Protein AF-A0A4Q3YP91-F1 (afdb_monomer_lite)

Foldseek 3Di:
DAEAPQPLDDHQWDFDDWDQDPPQGIDTDTDGDPNNVCCLVVVVFWFKAADFDADPVRHGPGADPDTHRIHGHNDYPDPPGGTPDPPPPVDPPPPPLVVVLCVCCVVVLDPNVLSPDPCNVVSSVVSVVVVVVVVVVVVVVVVVVVVVVVVVVVVVVVVVVVVVVLLVVQLVVLVVLLVVLCVQQLDPPPPVPVSVVLSVCSSVVPPVSSVVSVPRDRPCVPCPDPPDDPDPDPVLVVVLQVQLVVCCVVVVAVDSVRSSVVVCVVPVVSVVVVVVVVD

Structure (mmCIF, N/CA/C/O backbone):
data_AF-A0A4Q3YP91-F1
#
_entry.id   AF-A0A4Q3YP91-F1
#
loop_
_atom_site.group_PDB
_atom_site.id
_atom_site.type_symbol
_atom_site.label_atom_id
_atom_site.label_alt_id
_atom_site.label_comp_id
_atom_site.label_asym_id
_atom_site.label_entity_id
_atom_site.label_seq_id
_atom_site.pdbx_PDB_ins_code
_atom_site.Cartn_x
_atom_site.Cartn_y
_atom_site.Cartn_z
_atom_site.occupancy
_atom_site.B_iso_or_equiv
_atom_site.auth_seq_id
_atom_site.auth_comp_id
_atom_site.auth_asym_id
_atom_site.auth_atom_id
_atom_site.pdbx_PDB_model_num
ATOM 1 N N . TRP A 1 1 ? -44.561 15.568 29.969 1.00 89.12 1 TRP A N 1
ATOM 2 C CA . TRP A 1 1 ? -45.014 15.114 31.307 1.00 89.12 1 TRP A CA 1
ATOM 3 C C . TRP A 1 1 ? -45.112 13.597 31.287 1.00 89.12 1 TRP A C 1
ATOM 5 O O . TRP A 1 1 ? -44.924 13.022 30.221 1.00 89.12 1 TRP A O 1
ATOM 15 N N . PHE A 1 2 ? -45.377 12.961 32.420 1.00 93.31 2 PHE A N 1
ATOM 16 C CA . PHE A 1 2 ? -45.764 11.554 32.483 1.00 93.31 2 PHE A CA 1
ATOM 17 C C . PHE A 1 2 ? -47.242 11.455 32.828 1.00 93.31 2 PHE A C 1
ATOM 19 O O . PHE A 1 2 ? -47.737 12.295 33.580 1.00 93.31 2 PHE A O 1
ATOM 26 N N . ASP A 1 3 ? -47.950 10.490 32.257 1.00 94.31 3 ASP A N 1
ATOM 27 C CA . ASP A 1 3 ? -49.387 10.292 32.452 1.00 94.31 3 ASP A CA 1
ATOM 28 C C . ASP A 1 3 ? -49.684 8.951 33.152 1.00 94.31 3 ASP A C 1
ATOM 30 O O . ASP A 1 3 ? -48.808 8.356 33.793 1.00 94.31 3 ASP A O 1
ATOM 34 N N . PHE A 1 4 ? -50.943 8.521 33.101 1.00 94.25 4 PHE A N 1
ATOM 35 C CA . PHE A 1 4 ? -51.398 7.221 33.580 1.00 94.25 4 PHE A CA 1
ATOM 36 C C . PHE A 1 4 ? -51.879 6.389 32.395 1.00 94.25 4 PHE A C 1
ATOM 38 O O . PHE A 1 4 ? -52.638 6.891 31.562 1.00 94.25 4 PHE A O 1
ATOM 45 N N . GLU A 1 5 ? -51.465 5.122 32.341 1.00 92.31 5 GLU A N 1
ATOM 46 C CA . GLU A 1 5 ? -51.938 4.134 31.358 1.00 92.31 5 GLU A CA 1
ATOM 47 C C . GLU A 1 5 ? -51.830 4.570 29.885 1.00 92.31 5 GLU A C 1
ATOM 49 O O . GLU A 1 5 ? -52.592 4.089 29.050 1.00 92.31 5 GLU A O 1
ATOM 54 N N . HIS A 1 6 ? -50.910 5.485 29.555 1.00 91.69 6 HIS A N 1
ATOM 55 C CA . HIS A 1 6 ? -50.745 6.063 28.213 1.00 91.69 6 HIS A CA 1
ATOM 56 C C . HIS A 1 6 ? -52.024 6.715 27.652 1.00 91.69 6 HIS A C 1
ATOM 58 O O . HIS A 1 6 ? -52.257 6.722 26.443 1.00 91.69 6 HIS A O 1
ATOM 64 N N . LYS A 1 7 ? -52.887 7.261 28.522 1.00 89.38 7 LYS A N 1
ATOM 65 C CA . LYS A 1 7 ? -54.173 7.879 28.135 1.00 89.38 7 LYS A CA 1
ATOM 66 C C . LYS A 1 7 ? -54.077 9.363 27.761 1.00 89.38 7 LYS A C 1
ATOM 68 O O . LYS A 1 7 ? -55.098 9.970 27.445 1.00 89.38 7 LYS A O 1
ATOM 73 N N . ALA A 1 8 ? -52.890 9.965 27.831 1.00 82.44 8 ALA A N 1
ATOM 74 C CA . ALA A 1 8 ? -52.619 11.383 27.584 1.00 82.44 8 ALA A CA 1
ATOM 75 C C . ALA A 1 8 ? -53.525 12.347 28.384 1.00 82.44 8 ALA A C 1
ATOM 77 O O . ALA A 1 8 ? -53.898 13.416 27.904 1.00 82.44 8 ALA A O 1
ATOM 78 N N . GLY A 1 9 ? -53.883 11.955 29.612 1.00 84.50 9 GLY A N 1
ATOM 79 C CA . GLY A 1 9 ? -54.769 12.699 30.508 1.00 84.50 9 GLY A CA 1
ATOM 80 C C . GLY A 1 9 ? -54.023 13.458 31.607 1.00 84.50 9 GLY A C 1
ATOM 81 O O . GLY A 1 9 ? -53.066 14.190 31.357 1.00 84.50 9 GLY A O 1
ATOM 82 N N . VAL A 1 10 ? -54.477 13.284 32.851 1.00 89.81 10 VAL A N 1
ATOM 83 C CA . VAL A 1 10 ? -53.860 13.902 34.034 1.00 89.81 10 VAL A CA 1
ATOM 84 C C . VAL A 1 10 ? -52.393 13.486 34.142 1.00 89.81 10 VAL A C 1
ATOM 86 O O . VAL A 1 10 ? -52.059 12.309 34.019 1.00 89.81 10 VAL A O 1
ATOM 89 N N . ALA A 1 11 ? -51.517 14.454 34.409 1.00 93.12 11 ALA A N 1
ATOM 90 C CA . ALA A 1 11 ? -50.109 14.168 34.626 1.00 93.12 11 ALA A CA 1
ATOM 91 C C . ALA A 1 11 ? -49.900 13.427 35.958 1.00 93.12 11 ALA A C 1
ATOM 93 O O . ALA A 1 11 ? -50.327 13.900 37.013 1.00 93.12 11 ALA A O 1
ATOM 94 N N . SER A 1 12 ? -49.203 12.296 35.917 1.00 94.56 12 SER A N 1
ATOM 95 C CA . SER A 1 12 ? -48.714 11.560 37.086 1.00 94.56 12 SER A CA 1
ATOM 96 C C . SER A 1 12 ? -47.440 12.204 37.644 1.00 94.56 12 SER A C 1
ATOM 98 O O . SER A 1 12 ? -47.280 12.357 38.854 1.00 94.56 12 SER A O 1
ATOM 100 N N . ALA A 1 13 ? -46.548 12.678 36.777 1.00 94.25 13 ALA A N 1
ATOM 101 C CA . ALA A 1 13 ? -45.343 13.382 37.196 1.00 94.25 13 ALA A CA 1
ATOM 102 C C . ALA A 1 13 ? -44.803 14.318 36.111 1.00 94.25 13 ALA A C 1
ATOM 104 O O . ALA A 1 13 ? -45.101 14.186 34.921 1.00 94.25 13 ALA A O 1
ATOM 105 N N . LEU A 1 14 ? -43.982 15.277 36.527 1.00 93.44 14 LEU A N 1
ATOM 106 C CA . LEU A 1 14 ? -43.285 16.209 35.650 1.00 93.44 14 LEU A CA 1
ATOM 107 C C . LEU A 1 14 ? -41.782 15.889 35.663 1.00 93.44 14 LEU A C 1
ATOM 109 O O . LEU A 1 14 ? -41.173 15.907 36.732 1.00 93.44 14 LEU A O 1
ATOM 113 N N . PRO A 1 15 ? -41.159 15.581 34.514 1.00 91.12 15 PRO A N 1
ATOM 114 C CA . PRO A 1 15 ? -39.723 15.333 34.461 1.00 91.12 15 PRO A CA 1
ATOM 115 C C . PRO A 1 15 ? -38.944 16.630 34.707 1.00 91.12 15 PRO A C 1
ATOM 117 O O . PRO A 1 15 ? -39.237 17.663 34.108 1.00 91.12 15 PRO A O 1
ATOM 120 N N . LYS A 1 16 ? -37.937 16.559 35.579 1.00 92.69 16 LYS A N 1
ATOM 121 C CA . LYS A 1 16 ? -37.012 17.654 35.904 1.00 92.69 16 LYS A CA 1
ATOM 122 C C . LYS A 1 16 ? -35.691 17.531 35.162 1.00 92.69 16 LYS A C 1
ATOM 124 O O . LYS A 1 16 ? -35.151 18.528 34.696 1.00 92.69 16 LYS A O 1
ATOM 129 N N . SER A 1 17 ? -35.159 16.318 35.075 1.00 86.31 17 SER A N 1
ATOM 130 C CA . SER A 1 17 ? -33.919 16.034 34.358 1.00 86.31 17 SER A CA 1
ATOM 131 C C . SER A 1 17 ? -33.820 14.555 34.008 1.00 86.31 17 SER A C 1
ATOM 133 O O . SER A 1 17 ? -34.467 13.710 34.629 1.00 86.31 17 SER A O 1
ATOM 135 N N . PHE A 1 18 ? -32.983 14.252 33.021 1.00 84.62 18 PHE A N 1
ATOM 136 C CA . PHE A 1 18 ? -32.627 12.895 32.630 1.00 84.62 18 PHE A CA 1
ATOM 137 C C . PHE A 1 18 ? -31.133 12.693 32.850 1.00 84.62 18 PHE A C 1
ATOM 139 O O . PHE A 1 18 ? -30.336 13.601 32.607 1.00 84.62 18 PHE A O 1
ATOM 146 N N . ARG A 1 19 ? -30.751 11.506 33.314 1.00 82.31 19 ARG A N 1
ATOM 147 C CA . ARG A 1 19 ? -29.349 11.106 33.449 1.00 82.31 19 ARG A CA 1
ATOM 148 C C . ARG A 1 19 ? -29.184 9.644 33.078 1.00 82.31 19 ARG A C 1
ATOM 150 O O . ARG A 1 19 ? -30.096 8.850 33.279 1.00 82.31 19 ARG A O 1
ATOM 157 N N . TYR A 1 20 ? -28.016 9.290 32.570 1.00 77.00 20 TYR A N 1
ATOM 158 C CA . TYR A 1 20 ? -27.663 7.899 32.332 1.00 77.00 20 TYR A CA 1
ATOM 159 C C . TYR A 1 20 ? -26.971 7.315 33.567 1.00 77.00 20 TYR A C 1
ATOM 161 O O . TYR A 1 20 ? -26.020 7.906 34.079 1.00 77.00 20 TYR A O 1
ATOM 169 N N . GLU A 1 21 ? -27.441 6.162 34.041 1.00 77.69 21 GLU A N 1
ATOM 170 C CA . GLU A 1 21 ? -26.800 5.379 35.099 1.00 77.69 21 GLU A CA 1
ATOM 171 C C . GLU A 1 21 ? -26.329 4.037 34.518 1.00 77.69 21 GLU A C 1
ATOM 173 O O . GLU A 1 21 ? -27.129 3.235 34.029 1.00 77.69 21 GLU A O 1
ATOM 178 N N . ALA A 1 22 ? -25.016 3.784 34.562 1.00 67.94 22 ALA A N 1
ATOM 179 C CA . ALA A 1 22 ? -24.431 2.551 34.039 1.00 67.94 22 ALA A CA 1
ATOM 180 C C . ALA A 1 22 ? -25.057 1.317 34.714 1.00 67.94 22 ALA A C 1
ATOM 182 O O . ALA A 1 22 ? -25.142 1.243 35.938 1.00 67.94 22 ALA A O 1
ATOM 183 N N . GLY A 1 23 ? -25.528 0.363 33.907 1.00 73.25 23 GLY A N 1
ATOM 184 C CA . GLY A 1 23 ? -26.206 -0.850 34.382 1.00 73.25 23 GLY A CA 1
ATOM 185 C C . GLY A 1 23 ? -27.677 -0.672 34.787 1.00 73.25 23 GLY A C 1
ATOM 186 O O . GLY A 1 23 ? -28.343 -1.670 35.037 1.00 73.25 23 GLY A O 1
ATOM 187 N N . ARG A 1 24 ? -28.208 0.561 34.827 1.00 69.44 24 ARG A N 1
ATOM 188 C CA . ARG A 1 24 ? -29.630 0.845 35.126 1.00 69.44 24 ARG A CA 1
ATOM 189 C C . ARG A 1 24 ? -30.374 1.520 33.974 1.00 69.44 24 ARG A C 1
ATOM 191 O O . ARG A 1 24 ? -31.592 1.408 33.896 1.00 69.44 24 ARG A O 1
ATOM 198 N N . GLY A 1 25 ? -29.649 2.184 33.075 1.00 71.56 25 GLY A N 1
ATOM 199 C CA . GLY A 1 25 ? -30.201 2.858 31.904 1.00 71.56 25 GLY A CA 1
ATOM 200 C C . GLY A 1 25 ? -30.501 4.338 32.147 1.00 71.56 25 GLY A C 1
ATOM 201 O O . GLY A 1 25 ? -29.879 4.995 32.984 1.00 71.56 25 GLY A O 1
ATOM 202 N N . VAL A 1 26 ? -31.428 4.889 31.361 1.00 75.31 26 VAL A N 1
ATOM 203 C CA . VAL A 1 26 ? -31.834 6.297 31.462 1.00 75.31 26 VAL A CA 1
ATOM 204 C C . VAL A 1 26 ? -32.785 6.475 32.643 1.00 75.31 26 VAL A C 1
ATOM 206 O O . VAL A 1 26 ? -33.871 5.903 32.678 1.00 75.31 26 VAL A O 1
ATOM 209 N N . MET A 1 27 ? -32.386 7.315 33.592 1.00 81.19 27 MET A N 1
ATOM 210 C CA . MET A 1 27 ? -33.139 7.638 34.798 1.00 81.19 27 MET A CA 1
ATOM 211 C C . MET A 1 27 ? -33.725 9.046 34.691 1.00 81.19 27 MET A C 1
ATOM 213 O O . MET A 1 27 ? -33.009 10.003 34.386 1.00 81.19 27 MET A O 1
ATOM 217 N N . ALA A 1 28 ? -35.016 9.187 34.994 1.00 85.06 28 ALA A N 1
ATOM 218 C CA . ALA A 1 28 ? -35.693 10.477 35.063 1.00 85.06 28 ALA A CA 1
ATOM 219 C C . ALA A 1 28 ? -35.821 10.939 36.521 1.00 85.06 28 ALA A C 1
ATOM 221 O O . ALA A 1 28 ? -36.395 10.242 37.358 1.00 85.06 28 ALA A O 1
ATOM 222 N N . ALA A 1 29 ? -35.316 12.133 36.830 1.00 89.12 29 ALA A N 1
ATOM 223 C CA . ALA A 1 29 ? -35.689 12.833 38.052 1.00 89.12 29 ALA A CA 1
ATOM 224 C C . ALA A 1 29 ? -37.049 13.492 37.826 1.00 89.12 29 ALA A C 1
ATOM 226 O O . ALA A 1 29 ? -37.236 14.188 36.827 1.00 89.12 29 ALA A O 1
ATOM 227 N N . VAL A 1 30 ? -37.992 13.288 38.744 1.00 91.38 30 VAL A N 1
ATOM 228 C CA . VAL A 1 30 ? -39.375 13.738 38.565 1.00 91.38 30 VAL A CA 1
ATOM 229 C C . VAL A 1 30 ? -39.874 14.554 39.744 1.00 91.38 30 VAL A C 1
ATOM 231 O O . VAL A 1 30 ? -39.441 14.384 40.882 1.00 91.38 30 VAL A O 1
ATOM 234 N N . GLU A 1 31 ? -40.820 15.433 39.460 1.00 94.25 31 GLU A N 1
ATOM 235 C CA . GLU A 1 31 ? -41.709 16.033 40.439 1.00 94.25 31 GLU A CA 1
ATOM 236 C C . GLU A 1 31 ? -43.070 15.348 40.357 1.00 94.25 31 GLU A C 1
ATOM 238 O O . GLU A 1 31 ? -43.745 15.408 39.329 1.00 94.25 31 GLU A O 1
ATOM 243 N N . TRP A 1 32 ? -43.465 14.672 41.433 1.00 93.25 32 TRP A N 1
ATOM 244 C CA . TRP A 1 32 ? -44.764 14.011 41.513 1.00 93.25 32 TRP A CA 1
ATOM 245 C C . TRP A 1 32 ? -45.893 15.035 41.582 1.00 93.25 32 TRP A C 1
ATOM 247 O O . TRP A 1 32 ? -45.860 15.937 42.424 1.00 93.25 32 TRP A O 1
ATOM 257 N N . THR A 1 33 ? -46.924 14.857 40.754 1.00 94.56 33 THR A N 1
ATOM 258 C CA . THR A 1 33 ? -48.184 15.588 40.938 1.00 94.56 33 THR A CA 1
ATOM 259 C C . THR A 1 33 ? -48.933 15.040 42.152 1.00 94.56 33 THR A C 1
ATOM 261 O O . THR A 1 33 ? -48.609 13.964 42.658 1.00 94.56 33 THR A O 1
ATOM 264 N N . GLY A 1 34 ? -49.964 15.750 42.623 1.00 92.62 34 GLY A N 1
ATOM 265 C CA . GLY A 1 34 ? -50.804 15.248 43.718 1.00 92.62 34 GLY A CA 1
ATOM 266 C C . GLY A 1 34 ? -51.415 13.876 43.403 1.00 92.62 34 GLY A C 1
ATOM 267 O O . GLY A 1 34 ? -51.351 12.972 44.231 1.00 92.62 34 GLY A O 1
ATOM 268 N N . ALA A 1 35 ? -51.915 13.697 42.175 1.00 92.44 35 ALA A N 1
ATOM 269 C CA . ALA A 1 35 ? -52.474 12.430 41.713 1.00 92.44 35 ALA A CA 1
ATOM 270 C C . ALA A 1 35 ? -51.410 11.326 41.600 1.00 92.44 35 ALA A C 1
ATOM 272 O O . ALA A 1 35 ? -51.640 10.213 42.062 1.00 92.44 35 ALA A O 1
ATOM 273 N N . GLY A 1 36 ? -50.237 11.618 41.027 1.00 92.44 36 GLY A N 1
ATOM 274 C CA . GLY A 1 36 ? -49.171 10.618 40.906 1.00 92.44 36 GLY A CA 1
ATOM 275 C C . GLY A 1 36 ? -48.582 10.199 42.243 1.00 92.44 36 GLY A C 1
ATOM 276 O O . GLY A 1 36 ? -48.337 9.017 42.455 1.00 92.44 36 GLY A O 1
ATOM 277 N N . ARG A 1 37 ? -48.417 11.143 43.174 1.00 92.12 37 ARG A N 1
ATOM 278 C CA . ARG A 1 37 ? -47.988 10.836 44.542 1.00 92.12 37 ARG A CA 1
ATOM 279 C C . ARG A 1 37 ? -48.964 9.878 45.220 1.00 92.12 37 ARG A C 1
ATOM 281 O O . ARG A 1 37 ? -48.530 8.839 45.703 1.00 92.12 37 ARG A O 1
ATOM 288 N N . ALA A 1 38 ? -50.257 10.207 45.208 1.00 91.62 38 ALA A N 1
ATOM 289 C CA . ALA A 1 38 ? -51.290 9.368 45.810 1.00 91.62 38 ALA A CA 1
ATOM 290 C C . ALA A 1 38 ? -51.323 7.966 45.185 1.00 91.62 38 ALA A C 1
ATOM 292 O O . ALA A 1 38 ? -51.414 6.983 45.906 1.00 91.62 38 ALA A O 1
ATOM 293 N N . ALA A 1 39 ? -51.165 7.875 43.865 1.00 90.75 39 ALA A N 1
ATOM 294 C CA . ALA A 1 39 ? -51.134 6.614 43.135 1.00 90.75 39 ALA A CA 1
ATOM 295 C C . ALA A 1 39 ? -49.927 5.721 43.491 1.00 90.75 39 ALA A C 1
ATOM 297 O O . ALA A 1 39 ? -50.065 4.504 43.601 1.00 90.75 39 ALA A O 1
ATOM 298 N N . ILE A 1 40 ? -48.740 6.303 43.688 1.00 88.44 40 ILE A N 1
ATOM 299 C CA . ILE A 1 40 ? -47.542 5.554 44.104 1.00 88.44 40 ILE A CA 1
ATOM 300 C C . ILE A 1 40 ? -47.620 5.162 45.584 1.00 88.44 40 ILE A C 1
ATOM 302 O O . ILE A 1 40 ? -47.356 4.011 45.929 1.00 88.44 40 ILE A O 1
ATOM 306 N N . GLU A 1 41 ? -48.012 6.090 46.461 1.00 86.81 41 GLU A N 1
ATOM 307 C CA . GLU A 1 41 ? -48.162 5.830 47.901 1.00 86.81 41 GLU A CA 1
ATOM 308 C C . GLU A 1 41 ? -49.288 4.819 48.179 1.00 86.81 41 GLU A C 1
ATOM 310 O O . GLU A 1 41 ? -49.133 3.929 49.017 1.00 86.81 41 GLU A O 1
ATOM 315 N N . GLY A 1 42 ? -50.383 4.904 47.418 1.00 86.88 42 GLY A N 1
ATOM 316 C CA . GLY A 1 42 ? -51.500 3.957 47.416 1.00 86.88 42 GLY A CA 1
ATOM 317 C C . GLY A 1 42 ? -51.185 2.618 46.746 1.00 86.88 42 GLY A C 1
ATOM 318 O O . GLY A 1 42 ? -51.937 1.663 46.928 1.00 86.88 42 GLY A O 1
ATOM 319 N N . LYS A 1 43 ? -50.043 2.510 46.047 1.00 88.19 43 LYS A N 1
ATOM 320 C CA . LYS A 1 43 ? -49.608 1.327 45.281 1.00 88.19 43 LYS A CA 1
ATOM 321 C C . LYS A 1 43 ? -50.563 0.944 44.143 1.00 88.19 43 LYS A C 1
ATOM 323 O O . LYS A 1 43 ? -50.596 -0.216 43.734 1.00 88.19 43 LYS A O 1
ATOM 328 N N . ASP A 1 44 ? -51.293 1.916 43.604 1.00 88.00 44 ASP A N 1
ATOM 329 C CA . ASP A 1 44 ? -52.221 1.731 42.482 1.00 88.00 44 ASP A CA 1
ATOM 330 C C . ASP A 1 44 ? -51.478 1.413 41.176 1.00 88.00 44 ASP A C 1
ATOM 332 O O . ASP A 1 44 ? -52.011 0.742 40.292 1.00 88.00 44 ASP A O 1
ATOM 336 N N . PHE A 1 45 ? -50.228 1.876 41.067 1.00 89.94 45 PHE A N 1
ATOM 337 C CA . PHE A 1 45 ? -49.354 1.644 39.922 1.00 89.94 45 PHE A CA 1
ATOM 338 C C . PHE A 1 45 ? -47.990 1.130 40.360 1.00 89.94 45 PHE A C 1
ATOM 340 O O . PHE A 1 45 ? -47.354 1.689 41.253 1.00 89.94 45 PHE A O 1
ATOM 347 N N . SER A 1 46 ? -47.527 0.070 39.698 1.00 86.38 46 SER A N 1
ATOM 348 C CA . SER A 1 46 ? -46.281 -0.612 40.059 1.00 86.38 46 SER A CA 1
ATOM 349 C C . SER A 1 46 ? -45.113 -0.347 39.114 1.00 86.38 46 SER A C 1
ATOM 351 O O . SER A 1 46 ? -43.995 -0.699 39.471 1.00 86.38 46 SER A O 1
ATOM 353 N N . TYR A 1 47 ? -45.314 0.234 37.929 1.00 88.94 47 TYR A N 1
ATOM 354 C CA . TYR A 1 47 ? -44.267 0.349 36.908 1.00 88.94 47 TYR A CA 1
ATOM 355 C C . TYR A 1 47 ? -44.304 1.686 36.170 1.00 88.94 47 TYR A C 1
ATOM 357 O O . TYR A 1 47 ? -45.334 2.356 36.099 1.00 88.94 47 TYR A O 1
ATOM 365 N N . PHE A 1 48 ? -43.163 2.041 35.577 1.00 89.00 48 PHE A N 1
ATOM 366 C CA . PHE A 1 48 ? -43.042 3.142 34.628 1.00 89.00 48 PHE A CA 1
ATOM 367 C C . PHE A 1 48 ? -42.784 2.576 33.230 1.00 89.00 48 PHE A C 1
ATOM 369 O O . PHE A 1 48 ? -41.835 1.819 33.039 1.00 89.00 48 PHE A O 1
ATOM 376 N N . SER A 1 49 ? -43.610 2.946 32.255 1.00 88.19 49 SER A N 1
ATOM 377 C CA . SER A 1 49 ? -43.440 2.560 30.853 1.00 88.19 49 SER A CA 1
ATOM 378 C C . SER A 1 49 ? -43.079 3.797 30.029 1.00 88.19 49 SER A C 1
ATOM 380 O O . SER A 1 49 ? -43.944 4.657 29.849 1.00 88.19 49 SER A O 1
ATOM 382 N N . PRO A 1 50 ? -41.840 3.920 29.522 1.00 86.25 50 PRO A N 1
ATOM 383 C CA . PRO A 1 50 ? -41.437 5.065 28.709 1.00 86.25 50 PRO A CA 1
ATOM 384 C C . PRO A 1 50 ? -42.106 5.052 27.327 1.00 86.25 50 PRO A C 1
ATOM 386 O O . PRO A 1 50 ? -42.550 4.003 26.856 1.00 86.25 50 PRO A O 1
ATOM 389 N N . VAL A 1 51 ? -42.132 6.219 26.675 1.00 86.56 51 VAL A N 1
ATOM 390 C CA . VAL A 1 51 ? -42.486 6.380 25.256 1.00 86.56 51 VAL A CA 1
ATOM 391 C C . VAL A 1 51 ? -41.293 6.983 24.523 1.00 86.56 51 VAL A C 1
ATOM 393 O O . VAL A 1 51 ? -40.764 8.017 24.929 1.00 86.56 51 VAL A O 1
ATOM 396 N N . PHE A 1 52 ? -40.884 6.345 23.434 1.00 83.81 52 PHE A N 1
ATOM 397 C CA . PHE A 1 52 ? -39.840 6.818 22.532 1.00 83.81 52 PHE A CA 1
ATOM 398 C C . PHE A 1 52 ? -40.130 6.320 21.115 1.00 83.81 52 PHE A C 1
ATOM 400 O O . PHE A 1 52 ? -40.866 5.348 20.933 1.00 83.81 52 PHE A O 1
ATOM 407 N N . PHE A 1 53 ? -39.570 6.994 20.117 1.00 82.44 53 PHE A N 1
ATOM 408 C CA . PHE A 1 53 ? -39.587 6.517 18.742 1.00 82.44 53 PHE A CA 1
ATOM 409 C C . PHE A 1 53 ? -38.517 5.453 18.545 1.00 82.44 53 PHE A C 1
ATOM 411 O O . PHE A 1 53 ? -37.461 5.507 19.169 1.00 82.44 53 PHE A O 1
ATOM 418 N N . LEU A 1 54 ? -38.808 4.483 17.688 1.00 79.19 54 LEU A N 1
ATOM 419 C CA . LEU A 1 54 ? -37.835 3.517 17.200 1.00 79.19 54 LEU A CA 1
ATOM 420 C C . LEU A 1 54 ? -37.430 3.927 15.787 1.00 79.19 54 LEU A C 1
ATOM 422 O O . LEU A 1 54 ? -38.303 4.275 14.991 1.00 79.19 54 LEU A O 1
ATOM 426 N N . GLY A 1 55 ? -36.136 3.872 15.496 1.00 78.56 55 GLY A N 1
ATOM 427 C CA . GLY A 1 55 ? -35.616 3.950 14.139 1.00 78.56 55 GLY A CA 1
ATOM 428 C C . GLY A 1 55 ? -35.926 2.675 13.351 1.00 78.56 55 GLY A C 1
ATOM 429 O O . GLY A 1 55 ? -36.395 1.673 13.902 1.00 78.56 55 GLY A O 1
ATOM 430 N N . ASP A 1 56 ? -35.632 2.698 12.052 1.00 82.44 56 ASP A N 1
ATOM 431 C CA . ASP A 1 56 ? -35.852 1.563 11.139 1.00 82.44 56 ASP A CA 1
ATOM 432 C C . ASP A 1 56 ? -35.068 0.294 11.541 1.00 82.44 56 ASP A C 1
ATOM 434 O O . ASP A 1 56 ? -35.399 -0.816 11.124 1.00 82.44 56 ASP A O 1
ATOM 438 N N . ASP A 1 57 ? -34.039 0.446 12.374 1.00 83.50 57 ASP A N 1
ATOM 439 C CA . ASP A 1 57 ? -33.205 -0.615 12.942 1.00 83.50 57 ASP A CA 1
ATOM 440 C C . ASP A 1 57 ? -33.736 -1.178 14.277 1.00 83.50 57 ASP A C 1
ATOM 442 O O . ASP A 1 57 ? -33.134 -2.087 14.854 1.00 83.50 57 ASP A O 1
ATOM 446 N N . GLY A 1 58 ? -34.865 -0.662 14.775 1.00 74.19 58 GLY A N 1
ATOM 447 C CA . GLY A 1 58 ? -35.439 -1.049 16.062 1.00 74.19 58 GLY A CA 1
ATOM 448 C C . GLY A 1 58 ? -34.697 -0.478 17.275 1.00 74.19 58 GLY A C 1
ATOM 449 O O . GLY A 1 58 ? -34.935 -0.936 18.397 1.00 74.19 58 GLY A O 1
ATOM 450 N N . VAL A 1 59 ? -33.822 0.514 17.081 1.00 76.38 59 VAL A N 1
ATOM 451 C CA . VAL A 1 59 ? -33.123 1.236 18.155 1.00 76.38 59 VAL A CA 1
ATOM 452 C C . VAL A 1 59 ? -33.911 2.500 18.530 1.00 76.38 59 VAL A C 1
ATOM 454 O O . VAL A 1 59 ? -34.491 3.134 17.652 1.00 76.38 59 VAL A O 1
ATOM 457 N N . PRO A 1 60 ? -33.976 2.902 19.816 1.00 75.56 60 PRO A N 1
ATOM 458 C CA . PRO A 1 60 ? -34.609 4.163 20.201 1.00 75.56 60 PRO A CA 1
ATOM 459 C C . PRO A 1 60 ? -33.993 5.380 19.476 1.00 75.56 60 PRO A C 1
ATOM 461 O O . PRO A 1 60 ? -32.824 5.688 19.690 1.00 75.56 60 PRO A O 1
ATOM 464 N N . ASP A 1 61 ? -34.798 6.091 18.679 1.00 80.81 61 ASP A N 1
ATOM 465 C CA . ASP A 1 61 ? -34.419 7.239 17.824 1.00 80.81 61 ASP A CA 1
ATOM 466 C C . ASP A 1 61 ? -34.982 8.584 18.336 1.00 80.81 61 ASP A C 1
ATOM 468 O O . ASP A 1 61 ? -35.102 9.581 17.631 1.00 80.81 61 ASP A O 1
ATOM 472 N N . GLY A 1 62 ? -35.350 8.634 19.617 1.00 77.69 62 GLY A N 1
ATOM 473 C CA . GLY A 1 62 ? -35.685 9.882 20.301 1.00 77.69 62 GLY A CA 1
ATOM 474 C C . GLY A 1 62 ? -37.012 9.858 21.043 1.00 77.69 62 GLY A C 1
ATOM 475 O O . GLY A 1 62 ? -37.693 8.842 21.149 1.00 77.69 62 GLY A O 1
ATOM 476 N N . LEU A 1 63 ? -37.360 11.005 21.618 1.00 81.19 63 LEU A N 1
ATOM 477 C CA . LEU A 1 63 ? -38.571 11.193 22.412 1.00 81.19 63 LEU A CA 1
ATOM 478 C C . LEU A 1 63 ? -39.662 11.872 21.574 1.00 81.19 63 LEU A C 1
ATOM 480 O O . LEU A 1 63 ? -39.336 12.645 20.671 1.00 81.19 63 LEU A O 1
ATOM 484 N N . PRO A 1 64 ? -40.951 11.645 21.880 1.00 81.31 64 PRO A N 1
ATOM 485 C CA . PRO A 1 64 ? -42.022 12.355 21.198 1.00 81.31 64 PRO A CA 1
ATOM 486 C C . PRO A 1 64 ? -41.899 13.870 21.410 1.00 81.31 64 PRO A C 1
ATOM 488 O O . PRO A 1 64 ? -41.782 14.341 22.540 1.00 81.31 64 PRO A O 1
ATOM 491 N N . GLU A 1 65 ? -41.963 14.642 20.318 1.00 80.19 65 GLU A N 1
ATOM 492 C CA . GLU A 1 65 ? -41.881 16.114 20.357 1.00 80.19 65 GLU A CA 1
ATOM 493 C C . GLU A 1 65 ? -43.035 16.747 21.148 1.00 80.19 65 GLU A C 1
ATOM 495 O O . GLU A 1 65 ? -42.918 17.849 21.689 1.00 80.19 65 GLU A O 1
ATOM 500 N N . ARG A 1 66 ? -44.181 16.060 21.194 1.00 82.19 66 ARG A N 1
ATOM 501 C CA . ARG A 1 66 ? -45.392 16.482 21.899 1.00 82.19 66 ARG A CA 1
ATOM 502 C C . ARG A 1 66 ? -46.048 15.282 22.565 1.00 82.19 66 ARG A C 1
ATOM 504 O O . ARG A 1 66 ? -46.099 14.205 21.982 1.00 82.19 66 ARG A O 1
ATOM 511 N N . GLY A 1 67 ? -46.624 15.506 23.743 1.00 86.25 67 GLY A N 1
ATOM 512 C CA . GLY A 1 67 ? -47.366 14.486 24.481 1.00 86.25 67 GLY A CA 1
ATOM 513 C C . GLY A 1 67 ? -46.655 13.979 25.741 1.00 86.25 67 GLY A C 1
ATOM 514 O O . GLY A 1 67 ? -45.650 14.555 26.182 1.00 86.25 67 GLY A O 1
ATOM 515 N N . PRO A 1 68 ? -47.206 12.926 26.366 1.00 90.12 68 PRO A N 1
ATOM 516 C CA . PRO A 1 68 ? -46.571 12.261 27.489 1.00 90.12 68 PRO A CA 1
ATOM 517 C C . PRO A 1 68 ? -45.301 11.526 27.036 1.00 90.12 68 PRO A C 1
ATOM 519 O O . PRO A 1 68 ? -45.263 10.889 25.990 1.00 90.12 68 PRO A O 1
ATOM 522 N N . LEU A 1 69 ? -44.254 11.606 27.855 1.00 90.12 69 LEU A N 1
ATOM 523 C CA . LEU A 1 69 ? -42.958 10.949 27.634 1.00 90.12 69 LEU A CA 1
ATOM 524 C C . LEU A 1 69 ? -42.926 9.515 28.207 1.00 90.12 69 LEU A C 1
ATOM 526 O O . LEU A 1 69 ? -41.889 8.856 28.221 1.00 90.12 69 LEU A O 1
ATOM 530 N N . GLY A 1 70 ? -44.048 9.054 28.756 1.00 91.25 70 GLY A N 1
ATOM 531 C CA . GLY A 1 70 ? -44.171 7.808 29.500 1.00 91.25 70 GLY A CA 1
ATOM 532 C C . GLY A 1 70 ? -45.358 7.835 30.455 1.00 91.25 70 GLY A C 1
ATOM 533 O O . GLY A 1 70 ? -45.896 8.906 30.747 1.00 91.25 70 GLY A O 1
ATOM 534 N N . ALA A 1 71 ? -45.709 6.663 30.972 1.00 92.25 71 ALA A N 1
ATOM 535 C CA . ALA A 1 71 ? -46.876 6.458 31.818 1.00 92.25 71 ALA A CA 1
ATOM 536 C C . ALA A 1 71 ? -46.557 5.633 33.065 1.00 92.25 71 ALA A C 1
ATOM 538 O O . ALA A 1 71 ? -45.711 4.733 33.032 1.00 92.25 71 ALA A O 1
ATOM 539 N N . LEU A 1 72 ? -47.303 5.879 34.143 1.00 92.56 72 LEU A N 1
ATOM 540 C CA . LEU A 1 72 ? -47.464 4.897 35.213 1.00 92.56 72 LEU A CA 1
ATOM 541 C C . LEU A 1 72 ? -48.424 3.795 34.761 1.00 92.56 72 LEU A C 1
ATOM 543 O O . LEU A 1 72 ? -49.523 4.085 34.280 1.00 92.56 72 LEU A O 1
ATOM 547 N N . VAL A 1 73 ? -48.000 2.539 34.910 1.00 91.06 73 VAL A N 1
ATOM 548 C CA . VAL A 1 73 ? -48.741 1.351 34.460 1.00 91.06 73 VAL A CA 1
ATOM 549 C C . VAL A 1 73 ? -48.578 0.186 35.438 1.00 91.06 73 VAL A C 1
ATOM 551 O O . VAL A 1 73 ? -47.652 0.156 36.248 1.00 91.06 73 VAL A O 1
ATOM 554 N N . ASN A 1 74 ? -49.471 -0.797 35.347 1.00 89.25 74 ASN A N 1
ATOM 555 C CA . ASN A 1 74 ? -49.311 -2.091 36.019 1.00 89.25 74 ASN A CA 1
ATOM 556 C C . ASN A 1 74 ? -48.754 -3.178 35.095 1.00 89.25 74 ASN A C 1
ATOM 558 O O . ASN A 1 74 ? -48.170 -4.145 35.576 1.00 89.25 74 ASN A O 1
ATOM 562 N N . GLU A 1 75 ? -48.870 -2.976 33.784 1.00 86.56 75 GLU A N 1
ATOM 563 C CA . GLU A 1 75 ? -48.326 -3.852 32.754 1.00 86.56 75 GLU A CA 1
ATOM 564 C C . GLU A 1 75 ? -47.430 -3.019 31.817 1.00 86.56 75 GLU A C 1
ATOM 566 O O . GLU A 1 75 ? -47.935 -2.304 30.949 1.00 86.56 75 GLU A O 1
ATOM 571 N N . PRO A 1 76 ? -46.104 -2.995 32.049 1.00 83.94 76 PRO A N 1
ATOM 572 C CA . PRO A 1 76 ? -45.175 -2.239 31.216 1.00 83.94 76 PRO A CA 1
ATOM 573 C C . PRO A 1 76 ? -44.960 -2.897 29.853 1.00 83.94 76 PRO A C 1
ATOM 575 O O . PRO A 1 76 ? -44.994 -4.118 29.722 1.00 83.94 76 PRO A O 1
ATOM 578 N N . ALA A 1 77 ? -44.647 -2.080 28.842 1.00 79.69 77 ALA A N 1
ATOM 579 C CA . ALA A 1 77 ? -44.333 -2.570 27.497 1.00 79.69 77 ALA A CA 1
ATOM 580 C C . ALA A 1 77 ? -43.065 -3.453 27.454 1.00 79.69 77 ALA A C 1
ATOM 582 O O . ALA A 1 77 ? -42.924 -4.305 26.578 1.00 79.69 77 ALA A O 1
ATOM 583 N N . PHE A 1 78 ? -42.152 -3.279 28.414 1.00 73.38 78 PHE A N 1
ATOM 584 C CA . PHE A 1 78 ? -40.934 -4.076 28.554 1.00 73.38 78 PHE A CA 1
ATOM 585 C C . PHE A 1 78 ? -41.074 -5.072 29.701 1.00 73.38 78 PHE A C 1
ATOM 587 O O . PHE A 1 78 ? -41.483 -4.712 30.803 1.00 73.38 78 PHE A O 1
ATOM 594 N N . ARG A 1 79 ? -40.656 -6.316 29.461 1.00 68.81 79 ARG A N 1
ATOM 595 C CA . ARG A 1 79 ? -40.815 -7.420 30.421 1.00 68.81 79 ARG A CA 1
ATOM 596 C C . ARG A 1 79 ? -39.887 -7.335 31.638 1.00 68.81 79 ARG A C 1
ATOM 598 O O . ARG A 1 79 ? -40.189 -7.939 32.659 1.00 68.81 79 ARG A O 1
ATOM 605 N N . GLU A 1 80 ? -38.787 -6.591 31.539 1.00 72.94 80 GLU A N 1
ATOM 606 C CA . GLU A 1 80 ? -37.709 -6.576 32.543 1.00 72.94 80 GLU A CA 1
ATOM 607 C C . GLU A 1 80 ? -37.596 -5.248 33.316 1.00 72.94 80 GLU A C 1
ATOM 609 O O . GLU A 1 80 ? -36.613 -5.015 34.016 1.00 72.94 80 GLU A O 1
ATOM 614 N N . ILE A 1 81 ? -38.593 -4.357 33.227 1.00 73.06 81 ILE A N 1
ATOM 615 C CA . ILE A 1 81 ? -38.558 -3.093 33.981 1.00 73.06 81 ILE A CA 1
ATOM 616 C C . ILE A 1 81 ? -38.808 -3.353 35.477 1.00 73.06 81 ILE A C 1
ATOM 618 O O . ILE A 1 81 ? -39.792 -4.011 35.831 1.00 73.06 81 ILE A O 1
ATOM 622 N N . PRO A 1 82 ? -37.966 -2.809 36.380 1.00 75.75 82 PRO A N 1
ATOM 623 C CA . PRO A 1 82 ? -38.170 -2.945 37.815 1.00 75.75 82 PRO A CA 1
ATOM 624 C C . PRO A 1 82 ? -39.426 -2.199 38.281 1.00 75.75 82 PRO A C 1
ATOM 626 O O . PRO A 1 82 ? -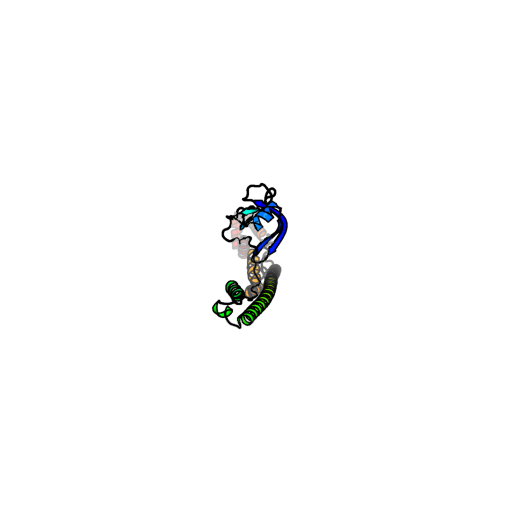39.787 -1.147 37.752 1.00 75.75 82 PRO A O 1
ATOM 629 N N . ARG A 1 83 ? -40.076 -2.728 39.324 1.00 80.50 83 ARG A N 1
ATOM 630 C CA . ARG A 1 83 ? -41.210 -2.052 39.964 1.00 80.50 83 ARG A CA 1
ATOM 631 C C . ARG A 1 83 ? -40.777 -0.729 40.593 1.00 80.50 83 ARG A C 1
ATOM 633 O O . ARG A 1 83 ? -39.713 -0.651 41.206 1.00 80.50 83 ARG A O 1
ATOM 640 N N . ILE A 1 84 ? -41.657 0.267 40.544 1.00 75.94 84 ILE A N 1
ATOM 641 C CA . ILE A 1 84 ? -41.611 1.473 41.376 1.00 75.94 84 ILE A CA 1
ATOM 642 C C . ILE A 1 84 ? -42.041 1.074 42.793 1.00 75.94 84 ILE A C 1
ATOM 644 O O . ILE A 1 84 ? -43.114 1.419 43.276 1.00 75.94 84 ILE A O 1
ATOM 648 N N . ALA A 1 85 ? -41.226 0.266 43.457 1.00 61.50 85 ALA A N 1
ATOM 649 C CA . ALA A 1 85 ? -41.304 0.128 44.897 1.00 61.50 85 ALA A CA 1
ATOM 650 C C . ALA A 1 85 ? -40.370 1.172 45.505 1.00 61.50 85 ALA A C 1
ATOM 652 O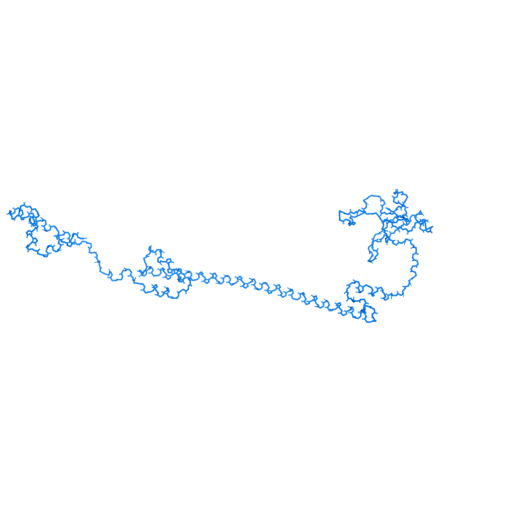 O . ALA A 1 85 ? -39.286 1.423 44.972 1.00 61.50 85 ALA A O 1
ATOM 653 N N . ALA A 1 86 ? -40.764 1.752 46.641 1.00 47.25 86 ALA A N 1
ATOM 654 C CA . ALA A 1 86 ? -39.791 2.289 47.575 1.00 47.25 86 ALA A CA 1
ATOM 655 C C . ALA A 1 86 ? -38.893 1.114 47.959 1.00 47.25 86 ALA A C 1
ATOM 657 O O . ALA A 1 86 ? -39.235 0.303 48.819 1.00 47.25 86 ALA A O 1
ATOM 658 N N . SER A 1 87 ? -37.796 0.943 47.233 1.00 43.06 87 SER A N 1
ATOM 659 C CA . SER A 1 87 ? -36.751 0.045 47.651 1.00 43.06 87 SER A CA 1
ATOM 660 C C . SER A 1 87 ? -36.182 0.659 48.924 1.00 43.06 87 SER A C 1
ATOM 662 O O . SER A 1 87 ? -35.245 1.453 48.861 1.00 43.06 87 SER A O 1
ATOM 664 N N . ASP A 1 88 ? -36.698 0.221 50.072 1.00 40.06 88 ASP A N 1
ATOM 665 C CA . ASP A 1 88 ? -35.835 -0.232 51.161 1.00 40.06 88 ASP A CA 1
ATOM 666 C C . ASP A 1 88 ? -34.945 -1.350 50.588 1.00 40.06 88 ASP A C 1
ATOM 668 O O . ASP A 1 88 ? -35.003 -2.518 50.954 1.00 40.06 88 ASP A O 1
ATOM 672 N N . ALA A 1 89 ? -34.062 -0.974 49.665 1.00 41.97 89 ALA A N 1
ATOM 673 C CA . ALA A 1 89 ? -32.735 -1.523 49.668 1.00 41.97 89 ALA A CA 1
ATOM 674 C C . ALA A 1 89 ? -32.063 -0.833 50.856 1.00 41.97 89 ALA A C 1
ATOM 676 O O . ALA A 1 89 ? -31.205 0.035 50.693 1.00 41.97 89 ALA A O 1
ATOM 677 N N . ALA A 1 90 ? -32.504 -1.202 52.068 1.00 37.44 90 ALA A N 1
ATOM 678 C CA . ALA A 1 90 ? -31.603 -1.247 53.196 1.00 37.44 90 ALA A CA 1
ATOM 679 C C . ALA A 1 90 ? -30.337 -1.862 52.623 1.00 37.44 90 ALA A C 1
ATOM 681 O O . ALA A 1 90 ? -30.393 -2.953 52.050 1.00 37.44 90 ALA A O 1
ATOM 682 N N . GLY A 1 91 ? -29.263 -1.078 52.625 1.00 40.81 91 GLY A N 1
ATOM 683 C CA . GLY A 1 91 ? -27.997 -1.506 52.086 1.00 40.81 91 GLY A CA 1
ATOM 684 C C . GLY A 1 91 ? -27.630 -2.821 52.747 1.00 40.81 91 GLY A C 1
ATOM 685 O O . GLY A 1 91 ? -27.061 -2.839 53.833 1.00 40.81 91 GLY A O 1
ATOM 686 N N . THR A 1 92 ? -27.888 -3.930 52.063 1.00 37.34 92 THR A N 1
ATOM 687 C CA . THR A 1 92 ? -26.978 -5.054 52.108 1.00 37.34 92 THR A CA 1
ATOM 688 C C . THR A 1 92 ? -25.744 -4.558 51.382 1.00 37.34 92 THR A C 1
ATOM 690 O O . THR A 1 92 ? -25.495 -4.881 50.224 1.00 37.34 92 THR A O 1
ATOM 693 N N . THR A 1 93 ? -24.951 -3.758 52.092 1.00 39.66 93 THR A N 1
ATOM 694 C CA . THR A 1 93 ? -23.508 -3.696 51.906 1.00 39.66 93 THR A CA 1
ATOM 695 C C . THR A 1 93 ? -22.929 -5.024 52.400 1.00 39.66 93 THR A C 1
ATOM 697 O O . THR A 1 93 ? -22.019 -5.065 53.214 1.00 39.66 93 THR A O 1
ATOM 700 N N . GLU A 1 94 ? -23.473 -6.141 51.924 1.00 39.66 94 GLU A N 1
ATOM 701 C CA . GLU A 1 94 ? -22.590 -7.204 51.521 1.00 39.66 94 GLU A CA 1
ATOM 702 C C . GLU A 1 94 ? -22.150 -6.760 50.141 1.00 39.66 94 GLU A C 1
ATOM 704 O O . GLU A 1 94 ? -22.917 -6.804 49.177 1.00 39.66 94 GLU A O 1
ATOM 709 N N . THR A 1 95 ? -20.938 -6.219 50.060 1.00 45.16 95 THR A N 1
ATOM 710 C CA . THR A 1 95 ? -20.212 -6.127 48.801 1.00 45.16 95 THR A CA 1
ATOM 711 C C . THR A 1 95 ? -20.166 -7.553 48.278 1.00 45.16 95 THR A C 1
ATOM 713 O O . THR A 1 95 ? -19.328 -8.343 48.699 1.00 45.16 95 THR A O 1
ATOM 716 N N . ASN A 1 96 ? -21.177 -7.932 47.498 1.00 51.34 96 ASN A N 1
ATOM 717 C CA . ASN A 1 96 ? -21.400 -9.313 47.140 1.00 51.34 96 ASN A CA 1
ATOM 718 C C . ASN A 1 96 ? -20.200 -9.706 46.285 1.00 51.34 96 ASN A C 1
ATOM 720 O O . ASN A 1 96 ? -20.095 -9.284 45.137 1.00 51.34 96 ASN A O 1
ATOM 724 N N . ALA A 1 97 ? -19.258 -10.462 46.843 1.00 49.50 97 ALA A N 1
ATOM 725 C CA . ALA A 1 97 ? -18.130 -10.982 46.083 1.00 49.50 97 ALA A CA 1
ATOM 726 C C . ALA A 1 97 ? -18.637 -11.730 44.832 1.00 49.50 97 ALA A C 1
ATOM 728 O O . ALA A 1 97 ? -17.983 -11.704 43.794 1.00 49.50 97 ALA A O 1
ATOM 729 N N . MET A 1 98 ? -19.869 -12.263 44.883 1.00 47.88 98 MET A N 1
ATOM 730 C CA . MET A 1 98 ? -20.575 -12.867 43.753 1.00 47.88 98 MET A CA 1
ATOM 731 C C . MET A 1 98 ? -20.882 -11.887 42.602 1.00 47.88 98 MET A C 1
ATOM 733 O O . MET A 1 98 ? -20.941 -12.327 41.458 1.00 47.88 98 MET A O 1
ATOM 737 N N . SER A 1 99 ? -21.055 -10.578 42.845 1.00 63.19 99 SER A N 1
ATOM 738 C CA . SER A 1 99 ? -21.305 -9.593 41.776 1.00 63.19 99 SER A CA 1
ATOM 739 C C . SER A 1 99 ? -20.017 -9.172 41.065 1.00 63.19 99 SER A C 1
ATOM 741 O O . SER A 1 99 ? -19.997 -9.114 39.838 1.00 63.19 99 SER A O 1
ATOM 743 N N . GLN A 1 100 ? -18.914 -8.969 41.794 1.00 62.53 100 GLN A N 1
ATOM 744 C CA . GLN A 1 100 ? -17.602 -8.717 41.177 1.00 62.53 100 GLN A CA 1
ATOM 745 C C . GLN A 1 100 ? -17.085 -9.954 40.431 1.00 62.53 100 GLN A C 1
ATOM 747 O O . GLN A 1 100 ? -16.585 -9.835 39.312 1.00 62.53 100 GLN A O 1
ATOM 752 N N . PHE A 1 101 ? -17.293 -11.140 41.009 1.00 70.06 101 PHE A N 1
ATOM 753 C CA . PHE A 1 101 ? -17.053 -12.438 40.386 1.00 70.06 101 PHE A CA 1
ATOM 754 C C . PHE A 1 101 ? -17.727 -12.565 39.013 1.00 70.06 101 PHE A C 1
ATOM 756 O O . PHE A 1 101 ? -17.062 -12.840 38.009 1.00 70.06 101 PHE A O 1
ATOM 763 N N . LEU A 1 102 ? -19.045 -12.328 38.964 1.00 66.75 102 LEU A N 1
ATOM 764 C CA . LEU A 1 102 ? -19.822 -12.454 37.733 1.00 66.75 102 LEU A CA 1
ATOM 765 C C . LEU A 1 102 ? -19.357 -11.453 36.676 1.00 66.75 102 LEU A C 1
ATOM 767 O O . LEU A 1 102 ? -19.289 -11.803 35.501 1.00 66.75 102 LEU A O 1
ATOM 771 N N . ILE A 1 103 ? -19.013 -10.227 37.078 1.00 77.94 103 ILE A N 1
ATOM 772 C CA . ILE A 1 103 ? -18.561 -9.181 36.155 1.00 77.94 103 ILE A CA 1
ATOM 773 C C . ILE A 1 103 ? -17.209 -9.553 35.533 1.00 77.94 103 ILE A C 1
ATOM 775 O O . ILE A 1 103 ? -17.071 -9.492 34.313 1.00 77.94 103 ILE A O 1
ATOM 779 N N . LEU A 1 104 ? -16.228 -9.999 36.327 1.00 79.25 104 LEU A N 1
ATOM 780 C CA . LEU A 1 104 ? -14.904 -10.388 35.816 1.00 79.25 104 LEU A CA 1
ATOM 781 C C . LEU A 1 104 ? -14.977 -11.588 34.861 1.00 79.25 104 LEU A C 1
ATOM 783 O O . LEU A 1 104 ? -14.264 -11.616 33.854 1.00 79.25 104 LEU A O 1
ATOM 787 N N . ALA A 1 105 ? -15.860 -12.547 35.156 1.00 80.56 105 ALA A N 1
ATOM 788 C CA . ALA A 1 105 ? -16.094 -13.706 34.303 1.00 80.56 105 ALA A CA 1
ATOM 789 C C . ALA A 1 105 ? -16.872 -13.362 33.022 1.00 80.56 105 ALA A C 1
ATOM 791 O O . ALA A 1 105 ? -16.513 -13.818 31.938 1.00 80.56 105 ALA A O 1
ATOM 792 N N . THR A 1 106 ? -17.905 -12.520 33.119 1.00 79.00 106 THR A N 1
ATOM 793 C CA . THR A 1 106 ? -18.723 -12.097 31.964 1.00 79.00 106 THR A CA 1
ATOM 794 C C . THR A 1 106 ? -17.929 -11.220 31.002 1.00 79.00 106 THR A C 1
ATOM 796 O O . THR A 1 106 ? -18.061 -11.357 29.789 1.00 79.00 106 THR A O 1
ATOM 799 N N . CYS A 1 107 ? -17.041 -10.369 31.523 1.00 79.62 107 CYS A N 1
ATOM 800 C CA . CYS A 1 107 ? -16.103 -9.591 30.714 1.00 79.62 107 CYS A CA 1
ATOM 801 C C . CYS A 1 107 ? -15.000 -10.452 30.066 1.00 79.62 107 CYS A C 1
ATOM 803 O O . CYS A 1 107 ? -14.141 -9.907 29.377 1.00 79.62 107 CYS A O 1
ATOM 805 N N . GLY A 1 108 ? -14.976 -11.769 30.311 1.00 84.25 108 GLY A N 1
ATOM 806 C CA . GLY A 1 108 ? -13.975 -12.692 29.770 1.00 84.25 108 GLY A CA 1
ATOM 807 C C . GLY A 1 108 ? -12.569 -12.493 30.337 1.00 84.25 108 GLY A C 1
ATOM 808 O O . GLY A 1 108 ? -11.619 -13.107 29.854 1.00 84.25 108 GLY A O 1
ATOM 809 N N . LEU A 1 109 ? -12.415 -11.646 31.360 1.00 88.12 109 LEU A N 1
ATOM 810 C CA . LEU A 1 109 ? -11.116 -11.349 31.952 1.00 88.12 109 LEU A CA 1
ATOM 811 C C . LEU A 1 109 ? -10.603 -12.538 32.764 1.00 88.12 109 LEU A C 1
ATOM 813 O O . LEU A 1 109 ? -9.406 -12.809 32.753 1.00 88.12 109 LEU A O 1
ATOM 817 N N . LEU A 1 110 ? -11.504 -13.256 33.436 1.00 87.94 110 LEU A N 1
ATOM 818 C CA . LEU A 1 110 ? -11.239 -14.468 34.211 1.00 87.94 110 LEU A CA 1
ATOM 819 C C . LEU A 1 110 ? -12.243 -15.565 33.842 1.00 87.94 110 LEU A C 1
ATOM 821 O O . LEU A 1 110 ? -13.323 -15.287 33.333 1.00 87.94 110 LEU A O 1
ATOM 825 N N . THR A 1 111 ? -11.918 -16.822 34.123 1.00 87.06 111 THR A N 1
ATOM 826 C CA . THR A 1 111 ? -12.918 -17.903 34.087 1.00 87.06 111 THR A CA 1
ATOM 827 C C . THR A 1 111 ? -13.782 -17.897 35.355 1.00 87.06 111 THR A C 1
ATOM 829 O O . THR A 1 111 ? -13.378 -17.367 36.391 1.00 87.06 111 THR A O 1
ATOM 832 N N . GLN A 1 112 ? -14.955 -18.542 35.317 1.00 80.56 112 GLN A N 1
ATOM 833 C CA . GLN A 1 112 ? -15.808 -18.709 36.508 1.00 80.56 112 GLN A CA 1
ATOM 834 C C . GLN A 1 112 ? -15.109 -19.465 37.654 1.00 80.56 112 GLN A C 1
ATOM 836 O O . GLN A 1 112 ? -15.452 -19.305 38.815 1.00 80.56 112 GLN A O 1
ATOM 841 N N . THR A 1 113 ? -14.113 -20.298 37.374 1.00 81.94 113 THR A N 1
ATOM 842 C CA . THR A 1 113 ? -13.341 -20.977 38.424 1.00 81.94 113 THR A CA 1
ATOM 843 C C . THR A 1 113 ? -12.220 -20.113 38.989 1.00 81.94 113 THR A C 1
ATOM 845 O O . THR A 1 113 ? -11.833 -20.299 40.138 1.00 81.94 113 THR A O 1
ATOM 848 N N . GLU A 1 114 ? -11.677 -19.180 38.209 1.00 82.88 114 GLU A N 1
ATOM 849 C CA . GLU A 1 114 ? -10.624 -18.257 38.649 1.00 82.88 114 GLU A CA 1
ATOM 850 C C . GLU A 1 114 ? -11.187 -17.070 39.415 1.00 82.88 114 GLU A C 1
ATOM 852 O O . GLU A 1 114 ? -10.618 -16.663 40.421 1.00 82.88 114 GLU A O 1
ATOM 857 N N . ALA A 1 115 ? -12.322 -16.534 38.970 1.00 80.50 115 ALA A N 1
ATOM 858 C CA . ALA A 1 115 ? -12.919 -15.382 39.620 1.00 80.50 115 ALA A CA 1
ATOM 859 C C . ALA A 1 115 ? -13.514 -15.734 41.005 1.00 80.50 115 ALA A C 1
ATOM 861 O O . ALA A 1 115 ? -13.726 -14.835 41.812 1.00 80.50 115 ALA A O 1
ATOM 862 N N . ALA A 1 116 ? -13.789 -17.016 41.288 1.00 80.94 116 ALA A N 1
ATOM 863 C CA . ALA A 1 116 ? -14.331 -17.484 42.569 1.00 80.94 116 ALA A CA 1
ATOM 864 C C . ALA A 1 116 ? -13.251 -17.688 43.652 1.00 80.94 116 ALA A C 1
ATOM 866 O O . ALA A 1 116 ? -13.570 -18.076 44.775 1.00 80.94 116 ALA A O 1
ATOM 867 N N . ARG A 1 117 ? -11.970 -17.480 43.317 1.00 83.06 117 ARG A N 1
ATOM 868 C CA . ARG A 1 117 ? -10.840 -17.615 44.245 1.00 83.06 117 ARG A CA 1
ATOM 869 C C . ARG A 1 117 ? -10.620 -16.319 45.027 1.00 83.06 117 ARG A C 1
ATOM 871 O O . ARG A 1 117 ? -10.895 -15.235 44.524 1.00 83.06 117 ARG A O 1
ATOM 878 N N . GLU A 1 118 ? -10.049 -16.420 46.228 1.00 81.00 118 GLU A N 1
ATOM 879 C CA . GLU A 1 118 ? -9.704 -15.246 47.051 1.00 81.00 118 GLU A CA 1
ATOM 880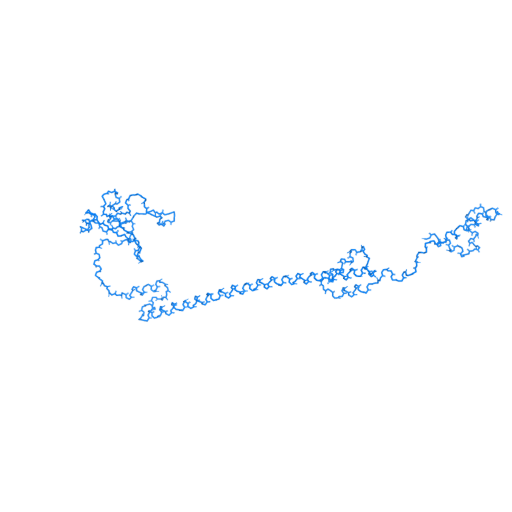 C C . GLU A 1 118 ? -8.681 -14.311 46.378 1.00 81.00 118 GLU A C 1
ATOM 882 O O . GLU A 1 118 ? -8.668 -13.113 46.647 1.00 81.00 118 GLU A O 1
ATOM 887 N N . ASP A 1 119 ? -7.851 -14.824 45.464 1.00 83.75 119 ASP A N 1
ATOM 888 C CA . ASP A 1 119 ? -6.836 -14.061 44.729 1.00 83.75 119 ASP A CA 1
ATOM 889 C C . ASP A 1 119 ? -7.338 -13.462 43.399 1.00 83.75 119 ASP A C 1
ATOM 891 O O . ASP A 1 119 ? -6.551 -12.871 42.651 1.00 83.75 119 ASP A O 1
ATOM 895 N N . ALA A 1 120 ? -8.640 -13.560 43.106 1.00 83.38 120 ALA A N 1
ATOM 896 C CA . ALA A 1 120 ? -9.238 -13.125 41.842 1.00 83.38 120 ALA A CA 1
ATOM 897 C C . ALA A 1 120 ? -8.936 -11.660 41.488 1.00 83.38 120 ALA A C 1
ATOM 899 O O . ALA A 1 120 ? -8.659 -11.353 40.327 1.00 83.38 120 ALA A O 1
ATOM 900 N N . GLU A 1 121 ? -8.936 -10.749 42.466 1.00 82.38 121 GLU A N 1
ATOM 901 C CA . GLU A 1 121 ? -8.625 -9.335 42.218 1.00 82.38 121 GLU A CA 1
ATOM 902 C C . GLU A 1 121 ? -7.165 -9.145 41.774 1.00 82.38 121 GLU A C 1
ATOM 904 O O . GLU A 1 121 ? -6.881 -8.400 40.832 1.00 82.38 121 GLU A O 1
ATOM 909 N N . SER A 1 122 ? -6.234 -9.854 42.417 1.00 86.06 122 SER A N 1
ATOM 910 C CA . SER A 1 122 ? -4.812 -9.828 42.063 1.00 86.06 122 SER A CA 1
ATOM 911 C C . SER A 1 122 ? -4.589 -10.384 40.654 1.00 86.06 122 SER A C 1
ATOM 913 O O . SER A 1 122 ? -3.908 -9.763 39.833 1.00 86.06 122 SER A O 1
ATOM 915 N N . LEU A 1 123 ? -5.245 -11.503 40.331 1.00 87.62 123 LEU A N 1
ATOM 916 C CA . LEU A 1 123 ? -5.170 -12.136 39.016 1.00 87.62 123 LEU A CA 1
ATOM 917 C C . LEU A 1 123 ? -5.780 -11.257 37.910 1.00 87.62 123 LEU A C 1
ATOM 919 O O . LEU A 1 123 ? -5.192 -11.109 36.836 1.00 87.62 123 LEU A O 1
ATOM 923 N N . ALA A 1 124 ? -6.923 -10.616 38.177 1.00 87.69 124 ALA A N 1
ATOM 924 C CA . ALA A 1 124 ? -7.543 -9.660 37.261 1.00 87.69 124 ALA A CA 1
ATOM 925 C C . ALA A 1 124 ? -6.616 -8.466 36.987 1.00 87.69 124 ALA A C 1
ATOM 927 O O . ALA A 1 124 ? -6.395 -8.104 35.828 1.00 87.69 124 ALA A O 1
ATOM 928 N N . ARG A 1 125 ? -6.010 -7.890 38.036 1.00 88.94 125 ARG A N 1
ATOM 929 C CA . ARG A 1 125 ? -5.027 -6.800 37.908 1.00 88.94 125 ARG A CA 1
ATOM 930 C C . ARG A 1 125 ? -3.807 -7.233 37.097 1.00 88.94 125 ARG A C 1
ATOM 932 O O . ARG A 1 125 ? -3.344 -6.470 36.251 1.00 88.94 125 ARG A O 1
ATOM 939 N N . GLN A 1 126 ? -3.313 -8.453 37.302 1.00 90.75 126 GLN A N 1
ATOM 940 C CA . GLN A 1 126 ? -2.192 -8.993 36.535 1.00 90.75 126 GLN A CA 1
ATOM 941 C C . GLN A 1 126 ? -2.528 -9.117 35.043 1.00 90.75 126 GLN A C 1
ATOM 943 O O . GLN A 1 126 ? -1.739 -8.668 34.213 1.00 90.75 126 GLN A O 1
ATOM 948 N N . ARG A 1 127 ? -3.705 -9.654 34.690 1.00 91.06 127 ARG A N 1
ATOM 949 C CA . ARG A 1 127 ? -4.139 -9.776 33.285 1.00 91.06 127 ARG A CA 1
ATOM 950 C C . ARG A 1 127 ? -4.362 -8.424 32.620 1.00 91.06 127 ARG A C 1
ATOM 952 O O . ARG A 1 127 ? -3.951 -8.242 31.480 1.00 91.06 127 ARG A O 1
ATOM 959 N N . VAL A 1 128 ? -4.953 -7.459 33.324 1.00 91.75 128 VAL A N 1
ATOM 960 C CA . VAL A 1 128 ? -5.111 -6.089 32.805 1.00 91.75 128 VAL A CA 1
ATOM 961 C C . VAL A 1 128 ? -3.752 -5.438 32.551 1.00 91.75 128 VAL A C 1
ATOM 963 O O . VAL A 1 128 ? -3.552 -4.834 31.498 1.00 91.75 128 VAL A O 1
ATOM 966 N N . ASN A 1 129 ? -2.799 -5.591 33.472 1.00 91.38 129 ASN A N 1
ATOM 967 C CA . ASN A 1 129 ? -1.445 -5.071 33.289 1.00 91.38 129 ASN A CA 1
ATOM 968 C C . ASN A 1 129 ? -0.712 -5.765 32.131 1.00 91.38 129 ASN A C 1
ATOM 970 O O . ASN A 1 129 ? -0.030 -5.086 31.367 1.00 91.38 129 ASN A O 1
ATOM 974 N N . ALA A 1 130 ? -0.890 -7.079 31.965 1.00 92.56 130 ALA A N 1
ATOM 975 C CA . ALA A 1 130 ? -0.345 -7.823 30.832 1.00 92.56 130 ALA A CA 1
ATOM 976 C C . ALA A 1 130 ? -0.937 -7.334 29.500 1.00 92.56 130 ALA A C 1
ATOM 978 O O . ALA A 1 130 ? -0.183 -6.948 28.616 1.00 92.56 130 ALA A O 1
ATOM 979 N N . MET A 1 131 ? -2.267 -7.218 29.394 1.00 92.19 131 MET A N 1
ATOM 980 C CA . MET A 1 131 ? -2.926 -6.684 28.192 1.00 92.19 131 MET A CA 1
ATOM 981 C C . MET A 1 131 ? -2.496 -5.250 27.871 1.00 92.19 131 MET A C 1
ATOM 983 O O . MET A 1 131 ? -2.364 -4.885 26.702 1.00 92.19 131 MET A O 1
ATOM 987 N N . ARG A 1 132 ? -2.264 -4.415 28.892 1.00 93.81 132 ARG A N 1
ATOM 988 C CA . ARG A 1 132 ? -1.722 -3.067 28.688 1.00 93.81 132 ARG A CA 1
ATOM 989 C C . ARG A 1 132 ? -0.297 -3.129 28.132 1.00 93.81 132 ARG A C 1
ATOM 991 O O . ARG A 1 132 ? -0.013 -2.423 27.171 1.00 93.81 132 ARG A O 1
ATOM 998 N N . GLY A 1 133 ? 0.556 -3.999 28.674 1.00 93.31 133 GLY A N 1
ATOM 999 C CA . GLY A 1 133 ? 1.899 -4.241 28.139 1.00 93.31 133 GLY A CA 1
ATOM 1000 C C . GLY A 1 133 ? 1.879 -4.749 26.692 1.00 93.31 133 GLY A C 1
ATOM 1001 O O . GLY A 1 133 ? 2.639 -4.258 25.855 1.00 93.31 133 GLY A O 1
ATOM 1002 N N . ASP A 1 134 ? 0.959 -5.656 26.361 1.00 93.75 134 ASP A N 1
ATOM 1003 C CA . ASP A 1 134 ? 0.758 -6.136 24.990 1.00 93.75 134 ASP A CA 1
ATOM 1004 C C . ASP A 1 134 ? 0.288 -5.006 24.069 1.00 93.75 134 ASP A C 1
ATOM 1006 O O . ASP A 1 134 ? 0.762 -4.895 22.942 1.00 93.75 134 ASP A O 1
ATOM 1010 N N . THR A 1 135 ? -0.583 -4.116 24.553 1.00 94.50 135 THR A N 1
ATOM 1011 C CA . THR A 1 135 ? -1.045 -2.937 23.802 1.00 94.50 135 THR A CA 1
ATOM 1012 C C . THR A 1 135 ? 0.104 -1.965 23.520 1.00 94.50 135 THR A C 1
ATOM 1014 O O . THR A 1 135 ? 0.245 -1.488 22.392 1.00 94.50 135 THR A O 1
ATOM 1017 N N . ASP A 1 136 ? 0.964 -1.700 24.507 1.00 94.25 136 ASP A N 1
ATOM 1018 C CA . ASP A 1 136 ? 2.155 -0.858 24.330 1.00 94.25 136 ASP A CA 1
ATOM 1019 C C . ASP A 1 136 ? 3.162 -1.488 23.353 1.00 94.25 136 ASP A C 1
ATOM 1021 O O . ASP A 1 136 ? 3.730 -0.800 22.493 1.00 94.25 136 ASP A O 1
ATOM 1025 N N . THR A 1 137 ? 3.329 -2.810 23.427 1.00 95.25 137 THR A N 1
ATOM 1026 C CA . THR A 1 137 ? 4.147 -3.583 22.483 1.00 95.25 137 THR A CA 1
ATOM 1027 C C . THR A 1 137 ? 3.571 -3.503 21.072 1.00 95.25 137 THR A C 1
ATOM 1029 O O . THR A 1 137 ? 4.302 -3.209 20.127 1.00 95.25 137 THR A O 1
ATOM 1032 N N . LEU A 1 138 ? 2.256 -3.682 20.919 1.00 95.56 138 LEU A N 1
ATOM 1033 C CA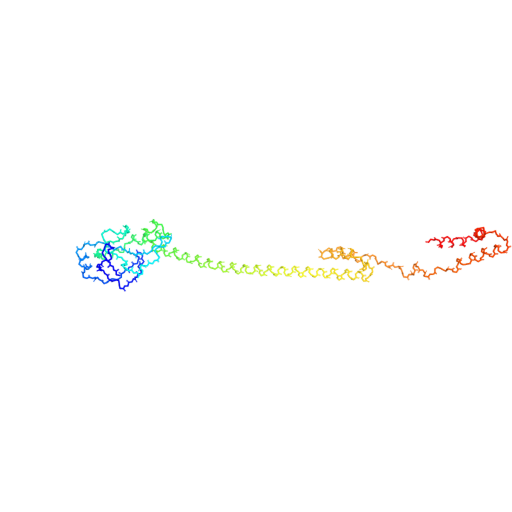 . LEU A 1 138 ? 1.563 -3.601 19.634 1.00 95.56 138 LEU A CA 1
ATOM 1034 C C . LEU A 1 138 ? 1.721 -2.211 19.009 1.00 95.56 138 LEU A C 1
ATOM 1036 O O . LEU A 1 138 ? 2.036 -2.103 17.826 1.00 95.56 138 LEU A O 1
ATOM 1040 N N . ARG A 1 139 ? 1.573 -1.150 19.812 1.00 95.69 139 ARG A N 1
ATOM 1041 C CA . ARG A 1 139 ? 1.770 0.237 19.369 1.00 95.69 139 ARG A CA 1
ATOM 1042 C C . ARG A 1 139 ? 3.197 0.477 18.880 1.00 95.69 139 ARG A C 1
ATOM 1044 O O . ARG A 1 139 ? 3.400 1.142 17.867 1.00 95.69 139 ARG A O 1
ATOM 1051 N N . THR A 1 140 ? 4.178 -0.082 19.583 1.00 95.69 140 THR A N 1
ATOM 1052 C CA . THR A 1 140 ? 5.596 0.012 19.209 1.00 95.69 140 THR A CA 1
ATOM 1053 C C . THR A 1 140 ? 5.865 -0.731 17.901 1.00 95.69 140 THR A C 1
ATOM 1055 O O . THR A 1 140 ? 6.449 -0.161 16.983 1.00 95.69 140 THR A O 1
ATOM 1058 N N . VAL A 1 141 ? 5.365 -1.962 17.767 1.00 96.12 141 VAL A N 1
ATOM 1059 C CA . VAL A 1 141 ? 5.496 -2.757 16.535 1.00 96.12 141 VAL A CA 1
ATOM 1060 C C . VAL A 1 141 ? 4.815 -2.065 15.353 1.00 96.12 141 VAL A C 1
ATOM 1062 O O . VAL A 1 141 ? 5.378 -2.031 14.262 1.00 96.12 141 VAL A O 1
ATOM 1065 N N . GLN A 1 142 ? 3.637 -1.470 15.555 1.00 96.12 142 GLN A N 1
ATOM 1066 C CA . GLN A 1 142 ? 2.944 -0.701 14.518 1.00 96.12 142 GLN A CA 1
ATOM 1067 C C . GLN A 1 142 ? 3.751 0.519 14.063 1.00 96.12 142 GLN A C 1
ATOM 1069 O O . GLN A 1 142 ? 3.826 0.777 12.861 1.00 96.12 142 GLN A O 1
ATOM 1074 N N . ALA A 1 143 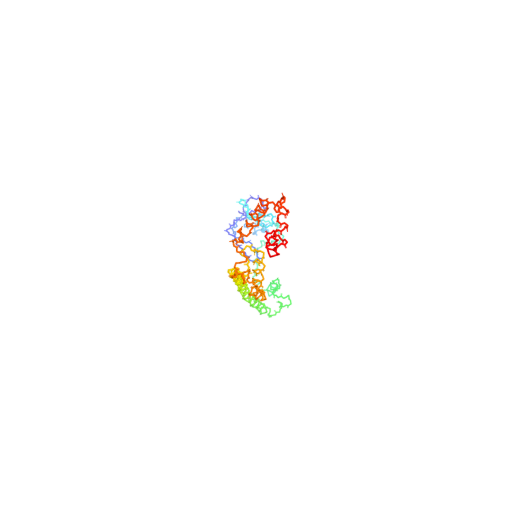? 4.383 1.241 14.992 1.00 96.00 143 ALA A N 1
ATOM 1075 C CA . ALA A 1 143 ? 5.255 2.362 14.654 1.00 96.00 143 ALA A CA 1
ATOM 1076 C C . ALA A 1 143 ? 6.476 1.903 13.837 1.00 96.00 143 ALA A C 1
ATOM 1078 O O . ALA A 1 143 ? 6.743 2.464 12.775 1.00 96.00 143 ALA A O 1
ATOM 1079 N N . SER A 1 144 ? 7.155 0.833 14.266 1.00 96.62 144 SER A N 1
ATOM 1080 C CA . SER A 1 144 ? 8.287 0.262 13.521 1.00 96.62 144 SER A CA 1
ATOM 1081 C C . SER A 1 144 ? 7.878 -0.267 12.144 1.00 96.62 144 SER A C 1
ATOM 1083 O O . SER A 1 144 ? 8.617 -0.105 11.177 1.00 96.62 144 SER A O 1
ATOM 1085 N N . LEU A 1 145 ? 6.691 -0.866 12.010 1.00 95.94 145 LEU A N 1
ATOM 1086 C CA . LEU A 1 145 ? 6.185 -1.334 10.718 1.00 95.94 145 LEU A CA 1
ATOM 1087 C C . LEU A 1 145 ? 5.934 -0.172 9.748 1.00 95.94 145 LEU A C 1
ATOM 1089 O O . LEU A 1 145 ? 6.230 -0.294 8.556 1.00 95.94 145 LEU A O 1
ATOM 1093 N N . ALA A 1 146 ? 5.398 0.946 10.245 1.00 96.69 146 ALA A N 1
ATOM 1094 C CA . ALA A 1 146 ? 5.193 2.148 9.444 1.00 96.69 146 ALA A CA 1
ATOM 1095 C C . ALA A 1 146 ? 6.530 2.736 8.962 1.00 96.69 146 ALA A C 1
ATOM 1097 O O . ALA A 1 146 ? 6.658 3.070 7.783 1.00 96.69 146 ALA A O 1
ATOM 1098 N N . GLU A 1 147 ? 7.536 2.789 9.838 1.00 96.75 147 GLU A N 1
ATOM 1099 C CA . GLU A 1 147 ? 8.889 3.252 9.508 1.00 96.75 147 GLU A CA 1
ATOM 1100 C C . GLU A 1 147 ? 9.561 2.356 8.457 1.00 96.75 147 GLU A C 1
ATOM 1102 O O . GLU A 1 147 ? 9.965 2.843 7.402 1.00 96.75 147 GLU A O 1
ATOM 1107 N N . ILE A 1 148 ? 9.571 1.036 8.672 1.00 96.88 148 ILE A N 1
ATOM 1108 C CA . ILE A 1 148 ? 10.138 0.063 7.721 1.00 96.88 148 ILE A CA 1
ATOM 1109 C C . ILE A 1 148 ? 9.429 0.136 6.363 1.00 96.88 148 ILE A C 1
ATOM 1111 O O . ILE A 1 148 ? 10.060 0.009 5.312 1.00 96.88 148 ILE A O 1
ATOM 1115 N N . THR A 1 149 ? 8.111 0.345 6.358 1.00 97.19 149 THR A N 1
ATOM 1116 C CA . THR A 1 149 ? 7.347 0.494 5.112 1.00 97.19 149 THR A CA 1
ATOM 1117 C C . THR A 1 149 ? 7.770 1.753 4.357 1.00 97.19 149 THR A C 1
ATOM 1119 O O . THR A 1 149 ? 8.040 1.672 3.158 1.00 97.19 149 THR A O 1
ATOM 1122 N N . ALA A 1 150 ? 7.910 2.884 5.055 1.00 97.06 150 ALA A N 1
ATOM 1123 C CA . ALA A 1 150 ? 8.372 4.134 4.459 1.00 97.06 150 ALA A CA 1
ATOM 1124 C C . ALA A 1 150 ? 9.811 4.026 3.921 1.00 97.06 150 ALA A C 1
ATOM 1126 O O . ALA A 1 150 ? 10.090 4.477 2.807 1.00 97.06 150 ALA A O 1
ATOM 1127 N N . GLU A 1 151 ? 10.718 3.385 4.665 1.00 97.44 151 GLU A N 1
ATOM 1128 C CA . GLU A 1 151 ? 12.088 3.137 4.205 1.00 97.44 151 GLU A CA 1
ATOM 1129 C C . GLU A 1 151 ? 12.123 2.255 2.956 1.00 97.44 151 GLU A C 1
ATOM 1131 O O . GLU A 1 151 ? 12.815 2.580 1.988 1.00 97.44 151 GLU A O 1
ATOM 1136 N N . ARG A 1 152 ? 11.351 1.164 2.942 1.00 97.75 152 ARG A N 1
ATOM 1137 C CA . ARG A 1 152 ? 11.266 0.250 1.798 1.00 97.75 152 ARG A CA 1
ATOM 1138 C C . ARG A 1 152 ? 10.743 0.952 0.547 1.00 97.75 152 ARG A C 1
ATOM 1140 O O . ARG A 1 152 ? 11.311 0.761 -0.529 1.00 97.75 152 ARG A O 1
ATOM 1147 N N . ASP A 1 153 ? 9.717 1.788 0.670 1.00 97.25 153 ASP A N 1
ATOM 1148 C CA . ASP A 1 153 ? 9.178 2.546 -0.467 1.00 97.25 153 ASP A CA 1
ATOM 1149 C C . ASP A 1 153 ? 10.173 3.620 -0.955 1.00 97.25 153 ASP A C 1
ATOM 1151 O O . ASP A 1 153 ? 10.363 3.813 -2.164 1.00 97.25 153 ASP A O 1
ATOM 1155 N N . GLY A 1 154 ? 10.895 4.257 -0.027 1.00 97.62 154 GLY A N 1
ATOM 1156 C CA . GLY A 1 154 ? 11.980 5.184 -0.349 1.00 97.62 154 GLY A CA 1
ATOM 1157 C C . GLY A 1 154 ? 13.155 4.509 -1.068 1.00 97.62 154 GLY A C 1
ATOM 1158 O O . GLY A 1 154 ? 13.671 5.044 -2.053 1.00 97.62 154 GLY A O 1
ATOM 1159 N N . LEU A 1 155 ? 13.569 3.321 -0.619 1.00 97.25 155 LEU A N 1
ATOM 1160 C CA . LEU A 1 155 ? 14.616 2.526 -1.266 1.00 97.25 155 LEU A CA 1
ATOM 1161 C C . LEU A 1 155 ? 14.187 2.036 -2.647 1.00 97.25 155 LEU A C 1
ATOM 1163 O O . LEU A 1 155 ? 14.976 2.137 -3.585 1.00 97.25 155 LEU A O 1
ATOM 1167 N N . LYS A 1 156 ? 12.940 1.582 -2.800 1.00 98.00 156 LYS A N 1
ATOM 1168 C CA . LYS A 1 156 ? 12.386 1.184 -4.099 1.00 98.00 156 LYS A CA 1
ATOM 1169 C C . LYS A 1 156 ? 12.440 2.336 -5.107 1.00 98.00 156 LYS A C 1
ATOM 1171 O O . LYS A 1 156 ? 12.946 2.160 -6.210 1.00 98.00 156 LYS A O 1
ATOM 1176 N N . THR A 1 157 ? 12.025 3.532 -4.692 1.00 97.62 157 THR A N 1
ATOM 1177 C CA . THR A 1 157 ? 12.090 4.739 -5.534 1.00 97.62 157 THR A CA 1
ATOM 1178 C C . THR A 1 157 ? 13.530 5.067 -5.946 1.00 97.62 157 THR A C 1
ATOM 1180 O O . THR A 1 157 ? 13.804 5.395 -7.101 1.00 97.62 157 THR A O 1
ATOM 1183 N N . LYS A 1 158 ? 14.485 4.965 -5.010 1.00 96.94 158 LYS A N 1
ATOM 1184 C CA . LYS A 1 158 ? 15.910 5.188 -5.302 1.00 96.94 158 LYS A CA 1
ATOM 1185 C C . LYS A 1 158 ? 16.473 4.139 -6.263 1.00 96.94 158 LYS A C 1
ATOM 1187 O O . LYS A 1 158 ? 17.283 4.503 -7.113 1.00 96.94 158 LYS A O 1
ATOM 1192 N N . LEU A 1 159 ? 16.056 2.880 -6.135 1.00 97.19 159 LEU A N 1
ATOM 1193 C CA . LEU A 1 159 ? 16.474 1.792 -7.017 1.00 97.19 159 LEU A CA 1
ATOM 1194 C C . LEU A 1 159 ? 15.992 2.038 -8.449 1.00 97.19 159 LEU A C 1
ATOM 1196 O O . LEU A 1 159 ? 16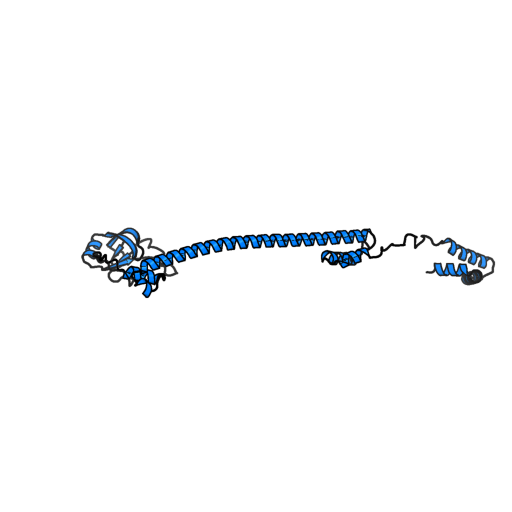.815 2.077 -9.357 1.00 97.19 159 LEU A O 1
ATOM 1200 N N . GLU A 1 160 ? 14.702 2.320 -8.634 1.00 97.25 160 GLU A N 1
ATOM 1201 C CA . GLU A 1 160 ? 14.123 2.628 -9.950 1.00 97.25 160 GLU A CA 1
ATOM 1202 C C . GLU A 1 160 ? 14.816 3.842 -10.599 1.00 97.25 160 GLU A C 1
ATOM 1204 O O . GLU A 1 160 ? 15.155 3.831 -11.785 1.00 97.25 160 GLU A O 1
ATOM 1209 N N . ALA A 1 161 ? 15.111 4.883 -9.810 1.00 96.88 161 ALA A N 1
ATOM 1210 C CA . ALA A 1 161 ? 15.850 6.050 -10.290 1.00 96.88 161 ALA A CA 1
ATOM 1211 C C . ALA A 1 161 ? 17.307 5.726 -10.673 1.00 96.88 161 ALA A C 1
ATOM 1213 O O . ALA A 1 161 ? 17.838 6.301 -11.628 1.00 96.88 161 ALA A O 1
ATOM 1214 N N . ALA A 1 162 ? 17.975 4.838 -9.932 1.00 96.62 162 ALA A N 1
ATOM 1215 C CA . ALA A 1 162 ? 19.337 4.408 -10.236 1.00 96.62 162 ALA A CA 1
ATOM 1216 C C . ALA A 1 162 ? 19.378 3.552 -11.511 1.00 96.62 162 ALA A C 1
ATOM 1218 O O . ALA A 1 162 ? 20.201 3.814 -12.387 1.00 96.62 162 ALA A O 1
ATOM 1219 N N . GLU A 1 163 ? 18.454 2.603 -11.659 1.00 96.19 163 GLU A N 1
ATOM 1220 C CA . GLU A 1 163 ? 18.308 1.771 -12.859 1.00 96.19 163 GLU A CA 1
ATOM 1221 C C . GLU A 1 163 ? 18.035 2.621 -14.106 1.00 96.19 163 GLU A C 1
ATOM 1223 O O . GLU A 1 163 ? 18.682 2.434 -15.140 1.00 96.19 163 GLU A O 1
ATOM 1228 N N . ALA A 1 164 ? 17.157 3.625 -14.001 1.00 95.88 164 ALA A N 1
ATOM 1229 C CA . ALA A 1 164 ? 16.896 4.560 -15.093 1.00 95.88 164 ALA A CA 1
ATOM 1230 C C . ALA A 1 164 ? 18.152 5.350 -15.502 1.00 95.88 164 ALA A C 1
ATOM 1232 O O . ALA A 1 164 ? 18.424 5.506 -16.694 1.00 95.88 164 ALA A O 1
ATOM 1233 N N . LYS A 1 165 ? 18.954 5.811 -14.530 1.00 95.50 165 LYS A N 1
ATOM 1234 C CA . LYS A 1 165 ? 20.225 6.505 -14.804 1.00 95.50 165 LYS A CA 1
ATOM 1235 C C . LYS A 1 165 ? 21.258 5.590 -15.453 1.00 95.50 165 LYS A C 1
ATOM 1237 O O . LYS A 1 165 ? 21.946 6.029 -16.371 1.00 95.50 165 LYS A O 1
ATOM 1242 N N . VAL A 1 166 ? 21.366 4.341 -14.999 1.00 95.38 166 VAL A N 1
ATOM 1243 C CA . VAL A 1 166 ? 22.270 3.347 -15.599 1.00 95.38 166 VAL A CA 1
ATOM 1244 C C . VAL A 1 166 ? 21.875 3.088 -17.049 1.00 95.38 166 VAL A C 1
ATOM 1246 O O . VAL A 1 166 ? 22.732 3.157 -17.928 1.00 95.38 166 VAL A O 1
ATOM 1249 N N . LYS A 1 167 ? 20.580 2.890 -17.321 1.00 93.94 167 LYS A N 1
ATOM 1250 C CA . LYS A 1 167 ? 20.075 2.713 -18.685 1.00 93.94 167 LYS A CA 1
ATOM 1251 C C . LYS A 1 167 ? 20.361 3.930 -19.565 1.00 93.94 167 LYS A C 1
ATOM 1253 O O . LYS A 1 167 ? 20.907 3.778 -20.649 1.00 93.94 167 LYS A O 1
ATOM 1258 N N . GLN A 1 168 ? 20.076 5.138 -19.078 1.00 94.81 168 GLN A N 1
ATOM 1259 C CA . GLN A 1 168 ? 20.348 6.370 -19.823 1.00 94.81 168 GLN A CA 1
ATOM 1260 C C . GLN A 1 168 ? 21.845 6.544 -20.127 1.00 94.81 168 GLN A C 1
ATOM 1262 O O . GLN A 1 168 ? 22.210 6.971 -21.222 1.00 94.81 168 GLN A O 1
ATOM 1267 N N . ALA A 1 169 ? 22.719 6.215 -19.173 1.00 94.44 169 ALA A N 1
ATOM 1268 C CA . ALA A 1 169 ? 24.162 6.261 -19.377 1.00 94.44 169 ALA A CA 1
ATOM 1269 C C . ALA A 1 169 ? 24.631 5.215 -20.404 1.00 94.44 169 ALA A C 1
ATOM 1271 O O . ALA A 1 169 ? 25.487 5.529 -21.231 1.00 94.44 169 ALA A O 1
ATOM 1272 N N . ALA A 1 170 ? 24.058 4.008 -20.381 1.00 94.12 170 ALA A N 1
ATOM 1273 C CA . ALA A 1 170 ? 24.346 2.956 -21.354 1.00 94.12 170 ALA A CA 1
ATOM 1274 C C . ALA A 1 170 ? 23.877 3.339 -22.768 1.00 94.12 170 ALA A C 1
ATOM 1276 O O . ALA A 1 170 ? 24.662 3.240 -23.711 1.00 94.12 170 ALA A O 1
ATOM 1277 N N . ASP A 1 171 ? 22.654 3.861 -22.904 1.00 94.69 171 ASP A N 1
ATOM 1278 C CA . ASP A 1 171 ? 22.100 4.342 -24.177 1.00 94.69 171 ASP A CA 1
ATOM 1279 C C . ASP A 1 171 ? 22.960 5.474 -24.758 1.00 94.69 171 ASP A C 1
ATOM 1281 O O . ASP A 1 171 ? 23.339 5.437 -25.931 1.00 94.69 171 ASP A O 1
ATOM 1285 N N . LYS A 1 172 ? 23.346 6.447 -23.920 1.00 95.19 172 LYS A N 1
ATOM 1286 C CA . LYS A 1 172 ? 24.218 7.553 -24.334 1.00 95.19 172 LYS A CA 1
ATOM 1287 C C . LYS A 1 172 ? 25.603 7.062 -24.758 1.00 95.19 172 LYS A C 1
ATOM 1289 O O . LYS A 1 172 ? 26.096 7.463 -25.806 1.00 95.19 172 LYS A O 1
ATOM 1294 N N . ARG A 1 173 ? 26.223 6.165 -23.983 1.00 93.81 173 ARG A N 1
ATOM 1295 C CA . ARG A 1 173 ? 27.518 5.562 -24.341 1.00 93.81 173 ARG A CA 1
ATOM 1296 C C . ARG A 1 173 ? 27.437 4.854 -25.695 1.00 93.81 173 ARG A C 1
ATOM 1298 O O . ARG A 1 173 ? 28.339 5.002 -26.516 1.00 93.81 173 ARG A O 1
ATOM 1305 N N . ALA A 1 174 ? 26.376 4.082 -25.920 1.00 95.31 174 ALA A N 1
ATOM 1306 C CA . ALA A 1 174 ? 26.160 3.377 -27.175 1.00 95.31 174 ALA A CA 1
ATOM 1307 C C . ALA A 1 174 ? 25.995 4.352 -28.353 1.00 95.31 174 ALA A C 1
ATOM 1309 O O . ALA A 1 174 ? 26.556 4.129 -29.427 1.00 95.31 174 ALA A O 1
ATOM 1310 N N . GLU A 1 175 ? 25.270 5.454 -28.148 1.00 95.69 175 GLU A N 1
ATOM 1311 C CA . GLU A 1 175 ? 25.126 6.518 -29.139 1.00 95.69 175 GLU A CA 1
ATOM 1312 C C . GLU A 1 175 ? 26.459 7.196 -29.474 1.00 95.69 175 GLU A C 1
ATOM 1314 O O . GLU A 1 175 ? 26.784 7.331 -30.658 1.00 95.69 175 GLU A O 1
ATOM 1319 N N . ASP A 1 176 ? 27.247 7.553 -28.460 1.00 95.50 176 ASP A N 1
ATOM 1320 C CA . ASP A 1 176 ? 28.551 8.197 -28.625 1.00 95.50 176 ASP A CA 1
ATOM 1321 C C . ASP A 1 176 ? 29.529 7.284 -29.393 1.00 95.50 176 ASP A C 1
ATOM 1323 O O . ASP A 1 176 ? 30.175 7.720 -30.349 1.00 95.50 176 ASP A O 1
ATOM 1327 N N . LEU A 1 177 ? 29.598 5.995 -29.036 1.00 94.69 177 LEU A N 1
ATOM 1328 C CA . LEU A 1 177 ? 30.488 5.020 -29.682 1.00 94.69 177 LEU A CA 1
ATOM 1329 C C . LEU A 1 177 ? 30.116 4.757 -31.146 1.00 94.69 177 LEU A C 1
ATOM 1331 O O . LEU A 1 177 ? 30.993 4.731 -32.013 1.00 94.69 177 LEU A O 1
ATOM 1335 N N . VAL A 1 178 ? 28.827 4.584 -31.444 1.00 95.00 178 VAL A N 1
ATOM 1336 C CA . VAL A 1 178 ? 28.373 4.349 -32.823 1.00 95.00 178 VAL A CA 1
ATOM 1337 C C . VAL A 1 178 ? 28.537 5.606 -33.677 1.00 95.00 178 VAL A C 1
ATOM 1339 O O . VAL A 1 178 ? 28.956 5.502 -34.830 1.00 95.00 178 VAL A O 1
ATOM 1342 N N . SER A 1 179 ? 28.291 6.793 -33.114 1.00 92.50 179 SER A N 1
ATOM 1343 C CA . SER A 1 179 ? 28.523 8.065 -33.811 1.00 92.50 179 SER A CA 1
ATOM 1344 C C . SER A 1 179 ? 30.008 8.272 -34.122 1.00 92.50 179 SER A C 1
ATOM 1346 O O . SER A 1 179 ? 30.352 8.674 -35.234 1.00 92.50 179 SER A O 1
ATOM 1348 N N . ALA A 1 180 ? 30.900 7.921 -33.190 1.00 92.88 180 ALA A N 1
ATOM 1349 C CA . ALA A 1 180 ? 32.342 7.940 -33.423 1.00 92.88 180 ALA A CA 1
ATOM 1350 C C . ALA A 1 180 ? 32.767 6.943 -34.517 1.00 92.88 180 ALA A C 1
ATOM 1352 O O . ALA A 1 180 ? 33.567 7.289 -35.383 1.00 92.88 180 ALA A O 1
ATOM 1353 N N . ALA A 1 181 ? 32.203 5.731 -34.534 1.00 92.12 181 ALA A N 1
ATOM 1354 C CA . ALA A 1 181 ? 32.487 4.736 -35.572 1.00 92.12 181 ALA A CA 1
ATOM 1355 C C . ALA A 1 181 ? 31.980 5.161 -36.964 1.00 92.12 181 ALA A C 1
ATOM 1357 O O . ALA A 1 181 ? 32.642 4.893 -37.971 1.00 92.12 181 ALA A O 1
ATOM 1358 N N . ALA A 1 182 ? 30.834 5.845 -37.033 1.00 91.50 182 ALA A N 1
ATOM 1359 C CA . ALA A 1 182 ? 30.330 6.430 -38.273 1.00 91.50 182 ALA A CA 1
ATOM 1360 C C . ALA A 1 182 ? 31.232 7.575 -38.766 1.00 91.50 182 ALA A C 1
ATOM 1362 O O . ALA A 1 182 ? 31.557 7.637 -39.951 1.00 91.50 182 ALA A O 1
ATOM 1363 N N . ALA A 1 183 ? 31.698 8.439 -37.857 1.00 89.69 183 ALA A N 1
ATOM 1364 C CA . ALA A 1 183 ? 32.646 9.507 -38.177 1.00 89.69 183 ALA A CA 1
ATOM 1365 C C . ALA A 1 183 ? 34.013 8.969 -38.641 1.00 89.69 183 ALA A C 1
ATOM 1367 O O . ALA A 1 183 ? 34.619 9.534 -39.548 1.00 89.69 183 ALA A O 1
ATOM 1368 N N . ASP A 1 184 ? 34.474 7.849 -38.074 1.00 88.50 184 ASP A N 1
ATOM 1369 C CA . ASP A 1 184 ? 35.709 7.160 -38.483 1.00 88.50 184 ASP A CA 1
ATOM 1370 C C . ASP A 1 184 ? 35.551 6.356 -39.794 1.00 88.50 184 ASP A C 1
ATOM 1372 O O . ASP A 1 184 ? 36.488 5.697 -40.250 1.00 88.50 184 ASP A O 1
ATOM 1376 N N . GLY A 1 185 ? 34.362 6.385 -40.413 1.00 88.12 185 GLY A N 1
ATOM 1377 C CA . GLY A 1 185 ? 34.076 5.723 -41.687 1.00 88.12 185 GLY A CA 1
ATOM 1378 C C . GLY A 1 185 ? 33.999 4.198 -41.601 1.00 88.12 185 GLY A C 1
ATOM 1379 O O . GLY A 1 185 ? 34.140 3.522 -42.620 1.00 88.12 185 GLY A O 1
ATOM 1380 N N . ARG A 1 186 ? 33.807 3.636 -40.402 1.00 90.12 186 ARG A N 1
ATOM 1381 C CA . ARG A 1 186 ? 33.639 2.185 -40.181 1.00 90.12 186 ARG A CA 1
ATOM 1382 C C . ARG A 1 186 ? 32.212 1.724 -40.448 1.00 90.12 186 ARG A C 1
ATOM 1384 O O . ARG A 1 186 ? 31.996 0.609 -40.908 1.00 90.12 186 ARG A O 1
ATOM 1391 N N . ILE A 1 187 ? 31.246 2.602 -40.184 1.00 91.25 187 ILE A N 1
ATOM 1392 C CA . ILE A 1 187 ? 29.833 2.413 -40.519 1.00 91.25 187 ILE A CA 1
ATOM 1393 C C . ILE A 1 187 ? 29.407 3.555 -41.440 1.00 91.25 187 ILE A C 1
ATOM 1395 O O . ILE A 1 187 ? 29.771 4.708 -41.215 1.00 91.25 187 ILE A O 1
ATOM 1399 N N . ALA A 1 188 ? 28.611 3.252 -42.466 1.00 87.88 188 ALA A N 1
ATOM 1400 C CA . ALA A 1 188 ? 28.076 4.288 -43.341 1.00 87.88 188 ALA A CA 1
ATOM 1401 C C . ALA A 1 188 ? 27.103 5.196 -42.557 1.00 87.88 188 ALA A C 1
ATOM 1403 O O . ALA A 1 188 ? 26.214 4.683 -41.870 1.00 87.88 188 ALA A O 1
ATOM 1404 N N . PRO A 1 189 ? 27.166 6.533 -42.716 1.00 87.06 189 PRO A N 1
ATOM 1405 C CA . PRO A 1 189 ? 26.272 7.453 -42.009 1.00 87.06 189 PRO A CA 1
ATOM 1406 C C . PRO A 1 189 ? 24.775 7.218 -42.259 1.00 87.06 189 PRO A C 1
ATOM 1408 O O . PRO A 1 189 ? 23.962 7.583 -41.420 1.00 87.06 189 PRO A O 1
ATOM 1411 N N . LYS A 1 190 ? 24.411 6.606 -43.396 1.00 89.38 190 LYS A N 1
ATOM 1412 C CA . LYS A 1 190 ? 23.023 6.282 -43.780 1.00 89.38 190 LYS A CA 1
ATOM 1413 C C . LYS A 1 190 ? 22.629 4.819 -43.528 1.00 89.38 190 LYS A C 1
ATOM 1415 O O . LYS A 1 190 ? 21.555 4.398 -43.950 1.00 89.38 190 LYS A O 1
ATOM 1420 N N . ASP A 1 191 ? 23.499 4.023 -42.909 1.00 90.50 191 ASP A N 1
ATOM 1421 C CA . ASP A 1 191 ? 23.187 2.637 -42.551 1.00 90.50 191 ASP A CA 1
ATOM 1422 C C . ASP A 1 191 ? 22.545 2.562 -41.160 1.00 90.50 191 ASP A C 1
ATOM 1424 O O . ASP A 1 191 ? 23.161 2.164 -40.167 1.00 90.50 191 ASP A O 1
ATOM 1428 N N . ASP A 1 192 ? 21.271 2.951 -41.103 1.00 92.44 192 ASP A N 1
ATOM 1429 C CA . ASP A 1 192 ? 20.482 2.968 -39.868 1.00 92.44 192 ASP A CA 1
ATOM 1430 C C . ASP A 1 192 ? 20.342 1.570 -39.243 1.00 92.44 192 ASP A C 1
ATOM 1432 O O . ASP A 1 192 ? 20.196 1.433 -38.025 1.00 92.44 192 ASP A O 1
ATOM 1436 N N . LYS A 1 193 ? 20.405 0.509 -40.062 1.00 93.19 193 LYS A N 1
ATOM 1437 C CA . LYS A 1 193 ? 20.271 -0.877 -39.594 1.00 93.19 193 LYS A CA 1
ATOM 1438 C C . LYS A 1 193 ? 21.488 -1.302 -38.786 1.00 93.19 193 LYS A C 1
ATOM 1440 O O . LYS A 1 193 ? 21.322 -1.800 -37.671 1.00 93.19 193 LYS A O 1
ATOM 1445 N N . THR A 1 194 ? 22.688 -1.087 -39.319 1.00 91.62 194 THR A N 1
ATOM 1446 C CA . THR A 1 194 ? 23.936 -1.442 -38.629 1.00 91.62 194 THR A CA 1
ATOM 1447 C C . THR A 1 194 ? 24.157 -0.550 -37.410 1.00 91.62 194 THR A C 1
ATOM 1449 O O . THR A 1 194 ? 24.489 -1.054 -36.336 1.00 91.62 194 THR A O 1
ATOM 1452 N N . GLN A 1 195 ? 23.875 0.754 -37.517 1.00 92.81 195 GLN A N 1
ATOM 1453 C CA . GLN A 1 195 ? 23.931 1.656 -36.361 1.00 92.81 195 GLN A CA 1
ATOM 1454 C C . GLN A 1 195 ? 22.957 1.219 -35.255 1.00 92.81 195 GLN A C 1
ATOM 1456 O O . GLN A 1 195 ? 23.345 1.122 -34.091 1.00 92.81 195 GLN A O 1
ATOM 1461 N N . GLY A 1 196 ? 21.708 0.891 -35.604 1.00 94.06 196 GLY A N 1
ATOM 1462 C CA . GLY A 1 196 ? 20.712 0.402 -34.648 1.00 94.06 196 GLY A CA 1
ATOM 1463 C C . GLY A 1 196 ? 21.066 -0.955 -34.026 1.00 94.06 196 GLY A C 1
ATOM 1464 O O . GLY A 1 196 ? 20.750 -1.194 -32.860 1.00 94.06 196 GLY A O 1
ATOM 1465 N N . PHE A 1 197 ? 21.737 -1.840 -34.768 1.00 95.19 197 PHE A N 1
ATOM 1466 C CA . PHE A 1 197 ? 22.218 -3.127 -34.259 1.00 95.19 197 PHE A CA 1
ATOM 1467 C C . PHE A 1 197 ? 23.258 -2.944 -33.146 1.00 95.19 197 PHE A C 1
ATOM 1469 O O . PHE A 1 197 ? 23.038 -3.424 -32.033 1.00 95.19 197 PHE A O 1
ATOM 1476 N N . TYR A 1 198 ? 24.328 -2.186 -33.407 1.00 94.88 198 TYR A N 1
ATOM 1477 C CA . TYR A 1 198 ? 25.382 -1.951 -32.416 1.00 94.88 198 TYR A CA 1
ATOM 1478 C C . TYR A 1 198 ? 24.907 -1.099 -31.238 1.00 94.88 198 TYR A C 1
ATOM 1480 O O . TYR A 1 198 ? 25.249 -1.416 -30.099 1.00 94.88 198 TYR A O 1
ATOM 1488 N N . LYS A 1 199 ? 24.059 -0.080 -31.471 1.00 95.44 199 LYS A N 1
ATOM 1489 C CA . LYS A 1 199 ? 23.476 0.716 -30.377 1.00 95.44 199 LYS A CA 1
ATOM 1490 C C . LYS A 1 199 ? 22.743 -0.175 -29.369 1.00 95.44 199 LYS A C 1
ATOM 1492 O O . LYS A 1 199 ? 22.953 -0.034 -28.171 1.00 95.44 199 LYS A O 1
ATOM 1497 N N . ARG A 1 200 ? 21.933 -1.131 -29.843 1.00 95.75 200 ARG A N 1
ATOM 1498 C CA . ARG A 1 200 ? 21.199 -2.056 -28.961 1.00 95.75 200 ARG A CA 1
ATOM 1499 C C . ARG A 1 200 ? 22.112 -2.997 -28.179 1.00 95.75 200 ARG A C 1
ATOM 1501 O O . ARG A 1 200 ? 21.876 -3.183 -26.993 1.00 95.75 200 ARG A O 1
ATOM 1508 N N . LEU A 1 201 ? 23.120 -3.591 -28.819 1.00 95.00 201 LEU A N 1
ATOM 1509 C CA . LEU A 1 201 ? 24.014 -4.543 -28.144 1.00 95.00 201 LEU A CA 1
ATOM 1510 C C . LEU A 1 201 ? 24.881 -3.856 -27.085 1.00 95.00 201 LEU A C 1
ATOM 1512 O O . LEU A 1 201 ? 24.979 -4.339 -25.960 1.00 95.00 201 LEU A O 1
ATOM 1516 N N . ILE A 1 202 ? 25.433 -2.685 -27.408 1.00 94.31 202 ILE A N 1
ATOM 1517 C CA . ILE A 1 202 ? 26.259 -1.916 -26.470 1.00 94.31 202 ILE A CA 1
ATOM 1518 C C . ILE A 1 202 ? 25.407 -1.394 -25.304 1.00 94.31 202 ILE A C 1
ATOM 1520 O O . ILE A 1 202 ? 25.831 -1.486 -24.154 1.00 94.31 202 ILE A O 1
ATOM 1524 N N . ALA A 1 203 ? 24.186 -0.909 -25.566 1.00 94.31 203 ALA A N 1
ATOM 1525 C CA . ALA A 1 203 ? 23.260 -0.495 -24.508 1.00 94.31 203 ALA A CA 1
ATOM 1526 C C . ALA A 1 203 ? 22.823 -1.666 -23.606 1.00 94.31 203 ALA A C 1
ATOM 1528 O O . ALA A 1 203 ? 22.557 -1.466 -22.422 1.00 94.31 203 ALA A O 1
ATOM 1529 N N . ALA A 1 204 ? 22.787 -2.891 -24.141 1.00 93.12 204 ALA A N 1
ATOM 1530 C CA . ALA A 1 204 ? 22.523 -4.111 -23.379 1.00 93.12 204 ALA A CA 1
ATOM 1531 C C . ALA A 1 204 ? 23.737 -4.616 -22.571 1.00 93.12 204 ALA A C 1
ATOM 1533 O O . ALA A 1 204 ? 23.592 -5.563 -21.801 1.00 93.12 204 ALA A O 1
ATOM 1534 N N . GLY A 1 205 ? 24.912 -3.989 -22.710 1.00 89.38 205 GLY A N 1
ATOM 1535 C CA . GLY A 1 205 ? 26.127 -4.357 -21.979 1.00 89.38 205 GLY A CA 1
ATOM 1536 C C . GLY A 1 205 ? 26.927 -5.503 -22.604 1.00 89.38 205 GLY A C 1
ATOM 1537 O O . GLY A 1 205 ? 27.721 -6.130 -21.907 1.00 89.38 205 GLY A O 1
ATOM 1538 N N . ASP A 1 206 ? 26.731 -5.785 -23.893 1.00 91.31 206 ASP A N 1
ATOM 1539 C CA . ASP A 1 206 ? 27.534 -6.769 -24.620 1.00 91.31 206 ASP A CA 1
ATOM 1540 C C . ASP A 1 206 ? 28.982 -6.263 -24.776 1.00 91.31 206 ASP A C 1
ATOM 1542 O O . ASP A 1 206 ? 29.243 -5.260 -25.449 1.00 91.31 206 ASP A O 1
ATOM 1546 N N . ALA A 1 207 ? 29.921 -6.944 -24.115 1.00 84.00 207 ALA A N 1
ATOM 1547 C CA . ALA A 1 207 ? 31.333 -6.572 -24.105 1.00 84.00 207 ALA A CA 1
ATOM 1548 C C . ALA A 1 207 ? 32.012 -6.784 -25.469 1.00 84.00 207 ALA A C 1
ATOM 1550 O O . ALA A 1 207 ? 32.915 -6.024 -25.829 1.00 84.00 207 ALA A O 1
ATOM 1551 N N . ASP A 1 208 ? 31.552 -7.764 -26.248 1.00 91.19 208 ASP A N 1
ATOM 1552 C CA . ASP A 1 208 ? 32.139 -8.105 -27.543 1.00 91.19 208 ASP A CA 1
ATOM 1553 C C . ASP A 1 208 ? 31.663 -7.138 -28.633 1.00 91.19 208 ASP A C 1
ATOM 1555 O O . ASP A 1 208 ? 32.379 -6.878 -29.601 1.00 91.19 208 ASP A O 1
ATOM 1559 N N . ALA A 1 209 ? 30.479 -6.540 -28.467 1.00 91.00 209 ALA A N 1
ATOM 1560 C CA . ALA A 1 209 ? 29.915 -5.598 -29.430 1.00 91.00 209 ALA A CA 1
ATOM 1561 C C . ALA A 1 209 ? 30.765 -4.328 -29.610 1.00 91.00 209 ALA A C 1
ATOM 1563 O O . ALA A 1 209 ? 30.888 -3.826 -30.732 1.00 91.00 209 ALA A O 1
ATOM 1564 N N . GLU A 1 210 ? 31.373 -3.807 -28.539 1.00 89.88 210 GLU A N 1
ATOM 1565 C CA . GLU A 1 210 ? 32.260 -2.641 -28.627 1.00 89.88 210 GLU A CA 1
ATOM 1566 C C . GLU A 1 210 ? 33.569 -2.978 -29.359 1.00 89.88 210 GLU A C 1
ATOM 1568 O O . GLU A 1 210 ? 34.044 -2.192 -30.182 1.00 89.88 210 GLU A O 1
ATOM 1573 N N . GLU A 1 211 ? 34.140 -4.153 -29.099 1.00 90.69 211 GLU A N 1
ATOM 1574 C CA . GLU A 1 211 ? 35.370 -4.597 -29.758 1.00 90.69 211 GLU A CA 1
ATOM 1575 C C . GLU A 1 211 ? 35.124 -4.941 -31.233 1.00 90.69 211 GLU A C 1
ATOM 1577 O O . GLU A 1 211 ? 35.880 -4.536 -32.122 1.00 90.69 211 GLU A O 1
ATOM 1582 N N . ALA A 1 212 ? 33.998 -5.592 -31.530 1.00 91.50 212 ALA A N 1
ATOM 1583 C CA . ALA A 1 212 ? 33.543 -5.833 -32.893 1.00 91.50 212 ALA A CA 1
ATOM 1584 C C . ALA A 1 212 ? 33.369 -4.512 -33.664 1.00 91.50 212 ALA A C 1
ATOM 1586 O O . ALA A 1 212 ? 33.808 -4.398 -34.807 1.00 91.50 212 ALA A O 1
ATOM 1587 N N . LEU A 1 213 ? 32.807 -3.476 -33.030 1.00 92.06 213 LEU A N 1
ATOM 1588 C CA . LEU A 1 213 ? 32.668 -2.149 -33.637 1.00 92.06 213 LEU A CA 1
ATOM 1589 C C . LEU A 1 213 ? 34.035 -1.516 -33.970 1.00 92.06 213 LEU A C 1
ATOM 1591 O O . LEU A 1 213 ? 34.205 -0.920 -35.038 1.00 92.06 213 LEU A O 1
ATOM 1595 N N . LYS A 1 214 ? 35.032 -1.678 -33.090 1.00 88.06 214 LYS A N 1
ATOM 1596 C CA . LYS A 1 214 ? 36.410 -1.174 -33.271 1.00 88.06 214 LYS A CA 1
ATOM 1597 C C . LYS A 1 214 ? 37.249 -1.975 -34.264 1.00 88.06 214 LYS A C 1
ATOM 1599 O O . LYS A 1 214 ? 38.310 -1.497 -34.673 1.00 88.06 214 LYS A O 1
ATOM 1604 N N . THR A 1 215 ? 36.816 -3.162 -34.669 1.00 90.06 215 THR A N 1
ATOM 1605 C CA . THR A 1 215 ? 37.537 -4.007 -35.637 1.00 90.06 215 THR A CA 1
ATOM 1606 C C . THR A 1 215 ? 36.960 -3.920 -37.049 1.00 90.06 215 THR A C 1
ATOM 1608 O O . THR A 1 215 ? 37.619 -4.352 -37.994 1.00 90.06 215 THR A O 1
ATOM 1611 N N . LEU A 1 216 ? 35.794 -3.284 -37.231 1.00 88.06 216 LEU A N 1
ATOM 1612 C CA . LEU A 1 216 ? 35.208 -3.059 -38.555 1.00 88.06 216 LEU A CA 1
ATOM 1613 C C . LEU A 1 216 ? 36.174 -2.302 -39.486 1.00 88.06 216 LEU A C 1
ATOM 1615 O O . LEU A 1 216 ? 36.700 -1.254 -39.090 1.00 88.06 216 LEU A O 1
ATOM 1619 N N . PRO A 1 217 ? 36.394 -2.778 -40.726 1.00 85.44 217 PRO A N 1
ATOM 1620 C CA . PRO A 1 217 ? 37.244 -2.083 -41.684 1.00 85.44 217 PRO A CA 1
ATOM 1621 C C . PRO A 1 217 ? 36.627 -0.733 -42.057 1.00 85.44 217 PRO A C 1
ATOM 1623 O O . PRO A 1 217 ? 35.412 -0.616 -42.226 1.00 85.44 217 PRO A O 1
ATOM 1626 N N . LYS A 1 218 ? 37.462 0.299 -42.226 1.00 85.62 218 LYS A N 1
ATOM 1627 C CA . LYS A 1 218 ? 36.972 1.581 -42.747 1.00 85.62 218 LYS A CA 1
ATOM 1628 C C . LYS A 1 218 ? 36.553 1.384 -44.200 1.00 85.62 218 LYS A C 1
ATOM 1630 O O . LYS A 1 218 ? 37.321 0.840 -44.992 1.00 85.62 218 LYS A O 1
ATOM 1635 N N . GLN A 1 219 ? 35.374 1.872 -44.565 1.00 74.62 219 GLN A N 1
ATOM 1636 C CA . GLN A 1 219 ? 34.784 1.703 -45.898 1.00 74.62 219 GLN A CA 1
ATOM 1637 C C . GLN A 1 219 ? 35.634 2.313 -47.024 1.00 74.62 219 GLN A C 1
ATOM 1639 O O . GLN A 1 219 ? 35.474 1.954 -48.188 1.00 74.62 219 GLN A O 1
ATOM 1644 N N . HIS A 1 220 ? 36.562 3.209 -46.678 1.00 68.25 220 HIS A N 1
ATOM 1645 C CA . HIS A 1 220 ? 37.493 3.839 -47.611 1.00 68.25 220 HIS A CA 1
ATOM 1646 C C . HIS A 1 220 ? 38.969 3.547 -47.307 1.00 68.25 220 HIS A C 1
ATOM 1648 O O . HIS A 1 220 ? 39.847 4.210 -47.855 1.00 68.25 220 HIS A O 1
ATOM 1654 N N . ALA A 1 221 ? 39.265 2.564 -46.448 1.00 65.69 221 ALA A N 1
ATOM 1655 C CA . ALA A 1 221 ? 40.643 2.162 -46.178 1.00 65.69 221 ALA A CA 1
ATOM 1656 C C . ALA A 1 221 ? 41.332 1.719 -47.481 1.00 65.69 221 ALA A C 1
ATOM 1658 O O . ALA A 1 221 ? 40.912 0.750 -48.110 1.00 65.69 221 ALA A O 1
ATOM 1659 N N . GLY A 1 222 ? 42.387 2.432 -47.887 1.00 61.94 222 GLY A N 1
ATOM 1660 C CA . GLY A 1 222 ? 43.150 2.123 -49.100 1.00 61.94 222 GLY A CA 1
ATOM 1661 C C . GLY A 1 222 ? 42.589 2.713 -50.400 1.00 61.94 222 GLY A C 1
ATOM 1662 O O . GLY A 1 222 ? 43.160 2.460 -51.459 1.00 61.94 222 GLY A O 1
ATOM 1663 N N . LEU A 1 223 ? 41.533 3.537 -50.340 1.00 59.78 223 LEU A N 1
ATOM 1664 C CA . LEU A 1 223 ? 41.039 4.331 -51.479 1.00 59.78 223 LEU A CA 1
ATOM 1665 C C . LEU A 1 223 ? 41.783 5.673 -51.647 1.00 59.78 223 LEU A C 1
ATOM 1667 O O . LEU A 1 223 ? 41.304 6.563 -52.344 1.00 59.78 223 LEU A O 1
ATOM 1671 N N . ASP A 1 224 ? 42.979 5.816 -51.064 1.00 58.75 224 ASP A N 1
ATOM 1672 C CA . ASP A 1 224 ? 43.826 7.022 -51.156 1.00 58.75 224 ASP A CA 1
ATOM 1673 C C . ASP A 1 224 ? 44.291 7.335 -52.591 1.00 58.75 224 ASP A C 1
ATOM 1675 O O . ASP A 1 224 ? 44.865 8.391 -52.863 1.00 58.75 224 ASP A O 1
ATOM 1679 N N . LYS A 1 225 ? 44.052 6.412 -53.527 1.00 54.59 225 LYS A N 1
ATOM 1680 C CA . LYS A 1 225 ? 44.236 6.620 -54.960 1.00 54.59 225 LYS A CA 1
ATOM 1681 C C . LYS A 1 225 ? 42.865 6.618 -55.636 1.00 54.59 225 LYS A C 1
ATOM 1683 O O . LYS A 1 225 ? 42.089 5.693 -55.393 1.00 54.59 225 LYS A O 1
ATOM 1688 N N . PRO A 1 226 ? 42.563 7.599 -56.505 1.00 51.88 226 PRO A N 1
ATOM 1689 C CA . PRO A 1 226 ? 41.302 7.622 -57.233 1.00 51.88 226 PRO A CA 1
ATOM 1690 C C . PRO A 1 226 ? 41.154 6.334 -58.055 1.00 51.88 226 PRO A C 1
ATOM 1692 O O . PRO A 1 226 ? 41.912 6.092 -58.990 1.00 51.88 226 PRO A O 1
ATOM 1695 N N . VAL A 1 227 ? 40.173 5.502 -57.692 1.00 56.69 227 VAL A N 1
ATOM 1696 C CA . VAL A 1 227 ? 39.824 4.260 -58.414 1.00 56.69 227 VAL A CA 1
ATOM 1697 C C . VAL A 1 227 ? 39.069 4.569 -59.714 1.00 56.69 227 VAL A C 1
ATOM 1699 O O . VAL A 1 227 ? 38.984 3.734 -60.608 1.00 56.69 227 VAL A O 1
ATOM 1702 N N . ILE A 1 228 ? 38.587 5.805 -59.860 1.00 54.00 228 ILE A N 1
ATOM 1703 C CA . ILE A 1 228 ? 38.074 6.352 -61.112 1.00 54.00 228 ILE A CA 1
ATOM 1704 C C . ILE A 1 228 ? 38.861 7.629 -61.392 1.00 54.00 228 ILE A C 1
ATOM 1706 O O . ILE A 1 228 ? 38.657 8.654 -60.740 1.00 54.00 228 ILE A O 1
ATOM 1710 N N . VAL A 1 229 ? 39.773 7.572 -62.360 1.00 49.69 229 VAL A N 1
ATOM 1711 C CA . VAL A 1 229 ? 40.295 8.788 -62.986 1.00 49.69 229 VAL A CA 1
ATOM 1712 C C . VAL A 1 229 ? 39.121 9.380 -63.759 1.00 49.69 229 VAL A C 1
ATOM 1714 O O . VAL A 1 229 ? 38.603 8.748 -64.681 1.00 49.69 229 VAL A O 1
ATOM 1717 N N . ALA A 1 230 ? 38.633 10.550 -63.349 1.00 40.03 230 ALA A N 1
ATOM 1718 C CA . ALA A 1 230 ? 37.645 11.286 -64.124 1.00 40.03 230 ALA A CA 1
ATOM 1719 C C . ALA A 1 230 ? 38.279 11.633 -65.481 1.00 40.03 230 ALA A C 1
ATOM 1721 O O . ALA A 1 230 ? 39.066 12.568 -65.584 1.00 40.03 230 ALA A O 1
ATOM 1722 N N . GLY A 1 231 ? 37.973 10.818 -66.491 1.00 45.69 231 GLY A N 1
ATOM 1723 C CA . GLY A 1 231 ? 38.609 10.862 -67.802 1.00 45.69 231 GLY A CA 1
ATOM 1724 C C . GLY A 1 231 ? 39.659 9.769 -67.977 1.00 45.69 231 GLY A C 1
ATOM 1725 O O . GLY A 1 231 ? 40.849 10.053 -68.016 1.00 45.69 231 GLY A O 1
ATOM 1726 N N . ALA A 1 232 ? 39.224 8.521 -68.177 1.00 42.28 232 ALA A N 1
ATOM 1727 C CA . ALA A 1 232 ? 39.943 7.702 -69.145 1.00 42.28 232 ALA A CA 1
ATOM 1728 C C . ALA A 1 232 ? 39.865 8.467 -70.473 1.00 42.28 232 ALA A C 1
ATOM 1730 O O . ALA A 1 232 ? 38.767 8.780 -70.941 1.00 42.28 232 ALA A O 1
ATOM 1731 N N . ASP A 1 233 ? 41.022 8.872 -70.984 1.00 47.50 233 ASP A N 1
ATOM 1732 C CA . ASP A 1 233 ? 41.190 9.688 -72.177 1.00 47.50 233 ASP A CA 1
ATOM 1733 C C . ASP A 1 233 ? 40.202 9.311 -73.290 1.00 47.50 233 ASP A C 1
ATOM 1735 O O . ASP A 1 233 ? 40.397 8.347 -74.033 1.00 47.50 233 ASP A O 1
ATOM 1739 N N . LYS A 1 234 ? 39.181 10.154 -73.500 1.00 46.94 234 LYS A N 1
ATOM 1740 C CA . LYS A 1 234 ? 38.423 10.155 -74.762 1.00 46.94 234 LYS A CA 1
ATOM 1741 C C . LYS A 1 234 ? 39.342 10.385 -75.971 1.00 46.94 234 LYS A C 1
ATOM 1743 O O . LYS A 1 234 ? 38.933 10.082 -77.085 1.00 46.94 234 LYS A O 1
ATOM 1748 N N . ALA A 1 235 ? 40.574 10.857 -75.753 1.00 45.31 235 ALA A N 1
ATOM 1749 C CA . ALA A 1 235 ? 41.590 11.031 -76.783 1.00 45.31 235 ALA A CA 1
ATOM 1750 C C . ALA A 1 235 ? 42.029 9.707 -77.447 1.00 45.31 235 ALA A C 1
ATOM 1752 O O . ALA A 1 235 ? 42.378 9.713 -78.629 1.00 45.31 235 ALA A O 1
ATOM 1753 N N . ALA A 1 236 ? 41.980 8.568 -76.740 1.00 48.41 236 ALA A N 1
ATOM 1754 C CA . ALA A 1 236 ? 42.378 7.280 -77.321 1.00 48.41 236 ALA A CA 1
ATOM 1755 C C . ALA A 1 236 ? 41.317 6.727 -78.292 1.00 48.41 236 ALA A C 1
ATOM 1757 O O . ALA A 1 236 ? 41.654 6.213 -79.358 1.00 48.41 236 ALA A O 1
ATOM 1758 N N . VAL A 1 237 ? 40.029 6.900 -77.972 1.00 50.38 237 VAL A N 1
ATOM 1759 C CA . VAL A 1 237 ? 38.916 6.414 -78.808 1.00 50.38 237 VAL A CA 1
ATOM 1760 C C . VAL A 1 237 ? 38.728 7.284 -80.059 1.00 50.38 237 VAL A C 1
ATOM 1762 O O . VAL A 1 237 ? 38.415 6.757 -81.125 1.00 50.38 237 VAL A O 1
ATOM 1765 N N . THR A 1 238 ? 39.003 8.593 -79.987 1.00 53.09 238 THR A N 1
ATOM 1766 C CA . THR A 1 238 ? 38.951 9.481 -81.166 1.00 53.09 238 THR A CA 1
ATOM 1767 C C . THR A 1 238 ? 40.023 9.165 -82.214 1.00 53.09 238 THR A C 1
ATOM 1769 O O . THR A 1 238 ? 39.768 9.335 -83.402 1.00 53.09 238 THR A O 1
ATOM 1772 N N . ASN A 1 239 ? 41.187 8.637 -81.813 1.00 64.38 239 ASN A N 1
ATOM 1773 C CA . ASN A 1 239 ? 42.281 8.323 -82.744 1.00 64.38 239 ASN A CA 1
ATOM 1774 C C . ASN A 1 239 ? 41.965 7.101 -83.635 1.00 64.38 239 ASN A C 1
ATOM 1776 O O . ASN A 1 239 ? 42.340 7.066 -84.805 1.00 64.38 239 ASN A O 1
ATOM 1780 N N . ILE A 1 240 ? 41.219 6.117 -83.117 1.00 69.31 240 ILE A N 1
ATOM 1781 C CA . ILE A 1 240 ? 40.858 4.901 -83.869 1.00 69.31 240 ILE A CA 1
ATOM 1782 C C . ILE A 1 240 ? 39.903 5.239 -85.017 1.00 69.31 240 ILE A C 1
ATOM 1784 O O . ILE A 1 240 ? 40.109 4.793 -86.144 1.00 69.31 240 ILE A O 1
ATOM 1788 N N . ASP A 1 241 ? 38.887 6.064 -84.758 1.00 73.00 241 ASP A N 1
ATOM 1789 C CA . ASP A 1 241 ? 37.906 6.432 -85.781 1.00 73.00 241 ASP A CA 1
ATOM 1790 C C . ASP A 1 241 ? 38.474 7.392 -86.830 1.00 73.00 241 ASP A C 1
ATOM 1792 O O . ASP A 1 241 ? 38.089 7.316 -87.997 1.00 73.00 241 ASP A O 1
ATOM 1796 N N . GLU A 1 242 ? 39.411 8.267 -86.457 1.00 75.75 242 GLU A N 1
ATOM 1797 C CA . GLU A 1 242 ? 40.135 9.103 -87.421 1.00 75.75 242 GLU A CA 1
ATOM 1798 C C . GLU A 1 242 ? 41.061 8.273 -88.317 1.00 75.75 242 GLU A C 1
ATOM 1800 O O . GLU A 1 242 ? 41.050 8.459 -89.536 1.00 75.75 242 GLU A O 1
ATOM 1805 N N . LYS A 1 243 ? 41.798 7.306 -87.754 1.00 76.75 243 LYS A N 1
ATOM 1806 C CA . LYS A 1 243 ? 42.624 6.381 -88.545 1.00 76.75 243 LYS A CA 1
ATOM 1807 C C . LYS A 1 243 ? 41.782 5.486 -89.447 1.00 76.75 243 LYS A C 1
ATOM 1809 O O . LYS A 1 243 ? 42.107 5.356 -90.622 1.00 76.75 243 LYS A O 1
ATOM 1814 N N . ALA A 1 244 ? 40.673 4.940 -88.949 1.00 79.44 244 ALA A N 1
ATOM 1815 C CA . ALA A 1 244 ? 39.761 4.136 -89.759 1.00 79.44 244 ALA A CA 1
ATOM 1816 C C . ALA A 1 244 ? 39.187 4.948 -90.936 1.00 79.44 244 ALA A C 1
ATOM 1818 O O . ALA A 1 244 ? 39.181 4.472 -92.071 1.00 79.44 244 ALA A O 1
ATOM 1819 N N . LYS A 1 245 ? 38.802 6.213 -90.711 1.00 81.81 245 LYS A N 1
ATOM 1820 C CA . LYS A 1 245 ? 38.383 7.124 -91.792 1.00 81.81 245 LYS A CA 1
ATOM 1821 C C . LYS A 1 245 ? 39.509 7.425 -92.783 1.00 81.81 245 LYS A C 1
ATOM 1823 O O . LYS A 1 245 ? 39.242 7.490 -93.981 1.00 81.81 245 LYS A O 1
ATOM 1828 N N . ALA A 1 246 ? 40.745 7.597 -92.314 1.00 81.75 246 ALA A N 1
ATOM 1829 C CA . ALA A 1 246 ? 41.901 7.810 -93.184 1.00 81.75 246 ALA A CA 1
ATOM 1830 C C . ALA A 1 246 ? 42.198 6.581 -94.063 1.00 81.75 246 ALA A C 1
ATOM 1832 O O . ALA A 1 246 ? 42.471 6.748 -95.248 1.00 81.75 246 ALA A O 1
ATOM 1833 N N . MET A 1 247 ? 42.066 5.363 -93.526 1.00 81.38 247 MET A N 1
ATOM 1834 C CA . MET A 1 247 ? 42.243 4.115 -94.287 1.00 81.38 247 MET A CA 1
ATOM 1835 C C . MET A 1 247 ? 41.169 3.944 -95.367 1.00 81.38 247 MET A C 1
ATOM 1837 O O . MET A 1 247 ? 41.480 3.555 -96.492 1.00 81.38 247 MET A O 1
ATOM 1841 N N . ILE A 1 248 ? 39.918 4.314 -95.071 1.00 85.00 248 ILE A N 1
ATOM 1842 C CA . ILE A 1 248 ? 38.849 4.337 -96.082 1.00 85.00 248 ILE A CA 1
ATOM 1843 C C . ILE A 1 248 ? 39.151 5.384 -97.161 1.00 85.00 248 ILE A C 1
ATOM 1845 O O . ILE A 1 248 ? 39.029 5.101 -98.351 1.00 85.00 248 ILE A O 1
ATOM 1849 N N . ALA A 1 249 ? 39.598 6.584 -96.772 1.00 83.81 249 ALA A N 1
ATOM 1850 C CA . ALA A 1 249 ? 39.958 7.641 -97.720 1.00 83.81 249 ALA A CA 1
ATOM 1851 C C . ALA A 1 249 ? 41.171 7.276 -98.601 1.00 83.81 249 ALA A C 1
ATOM 1853 O O . ALA A 1 249 ? 41.236 7.704 -99.753 1.00 83.81 249 ALA A O 1
ATOM 1854 N N . ALA A 1 250 ? 42.103 6.471 -98.084 1.00 84.06 250 ALA A N 1
ATOM 1855 C CA . ALA A 1 250 ? 43.256 5.946 -98.816 1.00 84.06 250 ALA A CA 1
ATOM 1856 C C . ALA A 1 250 ? 42.924 4.726 -99.703 1.00 84.06 250 ALA A C 1
ATOM 1858 O O . ALA A 1 250 ? 43.770 4.292 -100.483 1.00 84.06 250 ALA A O 1
ATOM 1859 N N . GLY A 1 251 ? 41.703 4.181 -99.615 1.00 85.25 251 GLY A N 1
ATOM 1860 C CA . GLY A 1 251 ? 41.278 2.988 -100.356 1.00 85.25 251 GLY A CA 1
ATOM 1861 C C . GLY A 1 251 ? 41.796 1.666 -99.778 1.00 85.25 251 GLY A C 1
ATOM 1862 O O . GLY A 1 251 ? 41.728 0.640 -100.452 1.00 85.25 251 GLY A O 1
ATOM 1863 N N . GLU A 1 252 ? 42.305 1.680 -98.545 1.00 84.44 252 GLU A N 1
ATOM 1864 C CA . GLU A 1 252 ? 42.849 0.508 -97.843 1.00 84.44 252 GLU A CA 1
ATOM 1865 C C . GLU A 1 252 ? 41.755 -0.348 -97.175 1.00 84.44 252 GLU A C 1
ATOM 1867 O O . GLU A 1 252 ? 42.004 -1.500 -96.827 1.00 84.44 252 GLU A O 1
ATOM 1872 N N . ALA A 1 253 ? 40.542 0.192 -97.017 1.00 85.75 253 ALA A N 1
ATOM 1873 C CA . ALA A 1 253 ? 39.364 -0.505 -96.495 1.00 85.75 253 ALA A CA 1
ATOM 1874 C C . ALA A 1 253 ? 38.073 0.039 -97.131 1.00 85.75 253 ALA A C 1
ATOM 1876 O O . ALA A 1 253 ? 38.018 1.207 -97.527 1.00 85.75 253 ALA A O 1
ATOM 1877 N N . LYS A 1 254 ? 37.025 -0.789 -97.235 1.00 84.81 254 LYS A N 1
ATOM 1878 C CA . LYS A 1 254 ? 35.757 -0.414 -97.893 1.00 84.81 254 LYS A CA 1
ATOM 1879 C C . LYS A 1 254 ? 34.761 0.251 -96.951 1.00 84.81 254 LYS A C 1
ATOM 1881 O O . LYS A 1 254 ? 33.935 1.043 -97.399 1.00 84.81 254 LYS A O 1
ATOM 1886 N N . ASP A 1 255 ? 34.833 -0.065 -95.664 1.00 84.38 255 ASP A N 1
ATOM 1887 C CA . ASP A 1 255 ? 33.967 0.481 -94.626 1.00 84.38 255 ASP A CA 1
ATOM 1888 C C . ASP A 1 255 ? 34.690 0.564 -93.270 1.00 84.38 255 ASP A C 1
ATOM 1890 O O . ASP A 1 255 ? 35.852 0.180 -93.126 1.00 84.38 255 ASP A O 1
ATOM 1894 N N . MET A 1 256 ? 34.009 1.135 -92.273 1.00 78.56 256 MET A N 1
ATOM 1895 C CA . MET A 1 256 ? 34.573 1.363 -90.938 1.00 78.56 256 MET A CA 1
ATOM 1896 C C . MET A 1 256 ? 34.861 0.068 -90.181 1.00 78.56 256 MET A C 1
ATOM 1898 O O . MET A 1 256 ? 35.769 0.058 -89.350 1.00 78.56 256 MET A O 1
ATOM 1902 N N . ASP A 1 257 ? 34.118 -1.004 -90.448 1.00 81.12 257 ASP A N 1
ATOM 1903 C CA . ASP A 1 257 ? 34.288 -2.272 -89.743 1.00 81.12 257 ASP A CA 1
ATOM 1904 C C . ASP A 1 257 ? 35.502 -3.025 -90.294 1.00 81.12 257 ASP A C 1
ATOM 1906 O O . ASP A 1 257 ? 36.328 -3.513 -89.517 1.00 81.12 257 ASP A O 1
ATOM 1910 N N . GLU A 1 258 ? 35.689 -3.019 -91.616 1.00 81.62 258 GLU A N 1
ATOM 1911 C CA . GLU A 1 258 ? 36.902 -3.520 -92.265 1.00 81.62 258 GLU A CA 1
ATOM 1912 C C . GLU A 1 258 ? 38.128 -2.691 -91.848 1.00 81.62 258 GLU A C 1
ATOM 1914 O O . GLU A 1 258 ? 39.146 -3.258 -91.448 1.00 81.62 258 GLU A O 1
ATOM 1919 N N . ALA A 1 259 ? 38.020 -1.357 -91.828 1.00 82.94 259 ALA A N 1
ATOM 1920 C CA . ALA A 1 259 ? 39.116 -0.470 -91.431 1.00 82.94 259 ALA A CA 1
ATOM 1921 C C . ALA A 1 259 ? 39.550 -0.683 -89.971 1.00 82.94 259 ALA A C 1
ATOM 1923 O O . ALA A 1 259 ? 40.743 -0.775 -89.674 1.00 82.94 259 ALA A O 1
ATOM 1924 N N . ARG A 1 260 ? 38.587 -0.816 -89.049 1.00 79.75 260 ARG A N 1
ATOM 1925 C CA . ARG A 1 260 ? 38.865 -1.144 -87.643 1.00 79.75 260 ARG A CA 1
ATOM 1926 C C . ARG A 1 260 ? 39.467 -2.542 -87.511 1.00 79.75 260 ARG A C 1
ATOM 1928 O O . ARG A 1 260 ? 40.419 -2.712 -86.754 1.00 79.75 260 ARG A O 1
ATOM 1935 N N . GLY A 1 261 ? 38.969 -3.520 -88.268 1.00 78.81 261 GLY A N 1
ATOM 1936 C CA . GLY A 1 261 ? 39.508 -4.881 -88.291 1.00 78.81 261 GLY A CA 1
ATOM 1937 C C . GLY A 1 261 ? 40.980 -4.933 -88.709 1.00 78.81 261 GLY A C 1
ATOM 1938 O O . GLY A 1 261 ? 41.789 -5.559 -88.024 1.00 78.81 261 GLY A O 1
ATOM 1939 N N . VAL A 1 262 ? 41.348 -4.225 -89.781 1.00 80.44 262 VAL A N 1
ATOM 1940 C CA . VAL A 1 262 ? 42.743 -4.135 -90.246 1.00 80.44 262 VAL A CA 1
ATOM 1941 C C . VAL A 1 262 ? 43.615 -3.391 -89.231 1.00 80.44 262 VAL A C 1
ATOM 1943 O O . VAL A 1 262 ? 44.705 -3.858 -88.898 1.00 80.44 262 VAL A O 1
ATOM 1946 N N . PHE A 1 263 ? 43.124 -2.280 -88.675 1.00 79.62 263 PHE A N 1
ATOM 1947 C CA . PHE A 1 263 ? 43.852 -1.523 -87.657 1.00 79.62 263 PHE A CA 1
ATOM 1948 C C . PHE A 1 263 ? 44.147 -2.376 -86.411 1.00 79.62 263 PHE A C 1
ATOM 1950 O O . PHE A 1 263 ? 45.299 -2.468 -85.983 1.00 79.62 263 PHE A O 1
ATOM 1957 N N . PHE A 1 264 ? 43.148 -3.088 -85.884 1.00 81.12 264 PHE A N 1
ATOM 1958 C CA . PHE A 1 264 ? 43.309 -3.968 -84.722 1.00 81.12 264 PHE A CA 1
ATOM 1959 C C . PHE A 1 264 ? 44.164 -5.208 -84.997 1.00 81.12 264 PHE A C 1
ATOM 1961 O O . PHE A 1 264 ? 44.814 -5.710 -84.081 1.00 81.12 264 PHE A O 1
ATOM 1968 N N . ALA A 1 265 ? 44.210 -5.692 -86.242 1.00 78.44 265 ALA A N 1
ATOM 1969 C CA . ALA A 1 265 ? 45.134 -6.755 -86.630 1.00 78.44 265 ALA A CA 1
ATOM 1970 C C . ALA A 1 265 ? 46.599 -6.281 -86.621 1.00 78.44 265 ALA A C 1
ATOM 1972 O O . ALA A 1 265 ? 47.498 -7.076 -86.346 1.00 78.44 265 ALA A O 1
ATOM 1973 N N . SER A 1 266 ? 46.839 -4.996 -86.903 1.00 74.31 266 SER A N 1
ATOM 1974 C CA . SER A 1 266 ? 48.180 -4.396 -86.908 1.00 74.31 266 SER A CA 1
ATOM 1975 C C . SER A 1 266 ? 48.654 -3.892 -85.537 1.00 74.31 266 SER A C 1
ATOM 1977 O O . SER A 1 266 ? 49.859 -3.802 -85.311 1.00 74.31 266 SER A O 1
ATOM 1979 N N . ASP A 1 267 ? 47.728 -3.604 -84.615 1.00 74.38 267 ASP A N 1
ATOM 1980 C CA . ASP A 1 267 ? 48.014 -3.073 -83.279 1.00 74.38 267 ASP A CA 1
ATOM 1981 C C . ASP A 1 267 ? 47.160 -3.782 -82.210 1.00 74.38 267 ASP A C 1
ATOM 1983 O O . ASP A 1 267 ? 46.024 -3.408 -81.895 1.00 74.38 267 ASP A O 1
ATOM 1987 N N . ALA A 1 268 ? 47.729 -4.850 -81.645 1.00 71.81 268 ALA A N 1
ATOM 1988 C CA . ALA A 1 268 ? 47.063 -5.682 -80.647 1.00 71.81 268 ALA A CA 1
ATOM 1989 C C . ALA A 1 268 ? 46.812 -4.949 -79.315 1.00 71.81 268 ALA A C 1
ATOM 1991 O O . ALA A 1 268 ? 45.880 -5.307 -78.586 1.00 71.81 268 ALA A O 1
ATOM 1992 N N . ASP A 1 269 ? 47.611 -3.931 -78.984 1.00 67.88 269 ASP A N 1
ATOM 1993 C CA . ASP A 1 269 ? 47.426 -3.154 -77.758 1.00 67.88 269 ASP A CA 1
ATOM 1994 C C . ASP A 1 269 ? 46.297 -2.132 -77.920 1.00 67.88 269 ASP A C 1
ATOM 1996 O O . ASP A 1 269 ? 45.494 -1.965 -76.995 1.00 67.88 269 ASP A O 1
ATOM 2000 N N . ALA A 1 270 ? 46.133 -1.550 -79.113 1.00 68.06 270 ALA A N 1
ATOM 2001 C CA . ALA A 1 270 ? 44.967 -0.726 -79.427 1.00 68.06 270 ALA A CA 1
ATOM 2002 C C . ALA A 1 270 ? 43.647 -1.514 -79.313 1.00 68.06 270 ALA A C 1
ATOM 2004 O O . ALA A 1 270 ? 42.661 -1.000 -78.776 1.00 68.06 270 ALA A O 1
ATOM 2005 N N . TYR A 1 271 ? 43.628 -2.785 -79.733 1.00 73.06 271 TYR A N 1
ATOM 2006 C CA . TYR A 1 271 ? 42.448 -3.648 -79.581 1.00 73.06 271 TYR A CA 1
ATOM 2007 C C . TYR A 1 271 ? 42.095 -3.917 -78.109 1.00 73.06 271 TYR A C 1
ATOM 2009 O O . TYR A 1 271 ? 40.925 -3.870 -77.718 1.00 73.06 271 TYR A O 1
ATOM 2017 N N . ARG A 1 272 ? 43.102 -4.145 -77.254 1.00 70.69 272 ARG A N 1
ATOM 2018 C CA . ARG A 1 272 ? 42.891 -4.332 -75.806 1.00 70.69 272 ARG A CA 1
ATOM 2019 C C . ARG A 1 272 ? 42.337 -3.076 -75.141 1.00 70.69 272 ARG A C 1
ATOM 2021 O O . ARG A 1 272 ? 41.428 -3.184 -74.319 1.00 70.69 272 ARG A O 1
ATOM 2028 N N . GLN A 1 273 ? 42.853 -1.903 -75.506 1.00 67.69 273 GLN A N 1
ATOM 2029 C CA . GLN A 1 273 ? 42.358 -0.620 -74.999 1.00 67.69 273 GLN A CA 1
ATOM 2030 C C . GLN A 1 273 ? 40.911 -0.361 -75.439 1.00 67.69 273 GLN A C 1
ATOM 2032 O O . GLN A 1 273 ? 40.086 0.049 -74.622 1.00 67.69 273 GLN A O 1
ATOM 2037 N N . TYR A 1 274 ? 40.571 -0.679 -76.691 1.00 69.38 274 TYR A N 1
ATOM 2038 C CA . TYR A 1 274 ? 39.203 -0.568 -77.197 1.00 69.38 274 TYR A CA 1
ATOM 2039 C C . TYR A 1 274 ? 38.224 -1.478 -76.439 1.00 69.38 274 TYR A C 1
ATOM 2041 O O . TYR A 1 274 ? 37.196 -1.002 -75.954 1.00 69.38 274 TYR A O 1
ATOM 2049 N N . LEU A 1 275 ? 38.564 -2.757 -76.240 1.00 69.88 275 LEU A N 1
ATOM 2050 C CA . LEU A 1 275 ? 37.736 -3.678 -75.449 1.00 69.88 275 LEU A CA 1
ATOM 2051 C C . LEU A 1 275 ? 37.583 -3.237 -73.988 1.00 69.88 275 LEU A C 1
ATOM 2053 O O . LEU A 1 275 ? 36.522 -3.442 -73.400 1.00 69.88 275 LEU A O 1
ATOM 2057 N N . ALA A 1 276 ? 38.621 -2.636 -73.401 1.00 65.06 276 ALA A N 1
ATOM 2058 C CA . ALA A 1 276 ? 38.551 -2.084 -72.051 1.00 65.06 276 ALA A CA 1
ATOM 2059 C C . ALA A 1 276 ? 37.614 -0.866 -71.961 1.00 65.06 276 ALA A C 1
ATOM 2061 O O . ALA A 1 276 ? 37.010 -0.660 -70.917 1.00 65.06 276 ALA A O 1
ATOM 2062 N N . SER A 1 277 ? 37.456 -0.099 -73.046 1.00 61.47 277 SER A N 1
ATOM 2063 C CA . SER A 1 277 ? 36.552 1.061 -73.103 1.00 61.47 277 SER A CA 1
ATOM 2064 C C . SER A 1 277 ? 35.066 0.711 -73.278 1.00 61.47 277 SER A C 1
ATOM 2066 O O . SER A 1 277 ? 34.213 1.568 -73.068 1.00 61.47 277 SER A O 1
ATOM 2068 N N . LEU A 1 278 ? 34.747 -0.530 -73.672 1.00 58.47 278 LEU A N 1
ATOM 2069 C CA . LEU A 1 278 ? 33.371 -1.012 -73.865 1.00 58.47 278 LEU A CA 1
ATOM 2070 C C . LEU A 1 278 ? 32.730 -1.584 -72.584 1.00 58.47 278 LEU A C 1
ATOM 2072 O O . LEU A 1 278 ? 31.554 -1.950 -72.618 1.00 58.47 278 LEU A O 1
ATOM 2076 N N . LYS A 1 279 ? 33.491 -1.704 -71.489 1.00 47.69 279 LYS A N 1
ATOM 2077 C CA . LYS A 1 279 ? 33.035 -2.208 -70.182 1.00 47.69 279 LYS A CA 1
ATOM 2078 C C . LYS A 1 279 ? 32.831 -1.070 -69.192 1.00 47.69 279 LYS A C 1
ATOM 2080 O O . LYS A 1 279 ? 31.926 -1.227 -68.345 1.00 47.69 279 LYS A O 1
#

Secondary structure (DSSP, 8-state):
-BEETT-S-S-SEEEEEEEEETTTEEEEEEEEPHHHHHHHHTT---EEEE--EEPTTSSEEE--SSS-SEEEESS-SSTTPPP-------------HHHHHHHHHHTTSS-TTTTTSTTHHHHHHHHHHHHHHHHHHHHHHHHHHHHHHHHHHHHHHHHHHHHHHHHHHHHHHHHHHHHHHHHTTSS-TT-HHHHHHHHHHHHTT-HHHHHHHHHSPPTTTT--S-SS-S---HHHHHHHHHHHHHHHHTTS-SSHHHHHHHHHHH-HHHHHHHHHHT-

pLDDT: mean 81.82, std 14.91, range [37.34, 98.0]

Radius of gyration: 58.46 Å; chains: 1; bounding box: 103×39×154 Å

Sequence (279 aa):
WFDFEHKAGVASALPKSFRYEAGRGVMAAVEWTGAGRAAIEGKDFSYFSPVFFLGDDGVPDGLPERGPLGALVNEPAFREIPRIAASDAAGTTETNAMSQFLILATCGLLTQTEAAREDAESLARQRVNAMRGDTDTLRTVQASLAEITAERDGLKTKLEAAEAKVKQAADKRAEDLVSAAAADGRIAPKDDKTQGFYKRLIAAGDADAEEALKTLPKQHAGLDKPVIVAGADKAAVTNIDEKAKAMIAAGEAKDMDEARGVFFASDADAYRQYLASLK